Protein AF-A0A0S2HXM6-F1 (afdb_monomer_lite)

Radius of gyration: 23.68 Å; chains: 1; bounding box: 40×64×75 Å

Secondary structure (DSSP, 8-state):
--SHHHHHHHHHHHHHHHHHHHHTTS--PPPEEE---SSPPPEEEEEEPP-TTSSS--EEBPTTSPBPSSPP-GGGGGGSPPEEEEEEEEE-TTS-EEEEEEEEETTT-PEEE--TTT--EEE-HHHHHHHH-B-TTS-BSS-HHHHTTS-BEEEEETTEEEEEEE-TTS-EEE---GGG--S-EEEEE--

Organism: NCBI:txid1307839

pLDDT: mean 76.35, std 17.59, range [31.55, 96.81]

Structure (mmCIF, N/CA/C/O backbone):
data_AF-A0A0S2HXM6-F1
#
_entry.id   AF-A0A0S2HXM6-F1
#
loop_
_atom_site.group_PDB
_atom_site.id
_atom_site.type_symbol
_atom_site.label_atom_id
_atom_site.label_alt_id
_atom_site.label_comp_id
_atom_site.label_asym_id
_atom_site.label_entity_id
_atom_site.label_seq_id
_atom_site.pdbx_PDB_ins_code
_atom_site.Cartn_x
_atom_site.Cartn_y
_atom_site.Cartn_z
_atom_site.occupancy
_atom_site.B_iso_or_equiv
_atom_site.auth_seq_id
_atom_site.auth_comp_id
_atom_site.auth_asym_id
_atom_site.auth_atom_id
_atom_site.pdbx_PDB_model_num
ATOM 1 N N . MET A 1 1 ? 21.237 -51.655 -51.573 1.00 49.12 1 MET A N 1
ATOM 2 C CA . MET A 1 1 ? 21.512 -50.664 -50.500 1.00 49.12 1 MET A CA 1
ATOM 3 C C . MET A 1 1 ? 20.643 -49.408 -50.664 1.00 49.12 1 MET A C 1
ATOM 5 O O . MET A 1 1 ? 21.038 -48.492 -51.368 1.00 49.12 1 MET A O 1
ATOM 9 N N . LYS A 1 2 ? 19.443 -49.347 -50.063 1.00 49.81 2 LYS A N 1
ATOM 10 C CA . LYS A 1 2 ? 18.546 -48.161 -50.115 1.00 49.81 2 LYS A CA 1
ATOM 11 C C . LYS A 1 2 ? 17.890 -47.816 -48.757 1.00 49.81 2 LYS A C 1
ATOM 13 O O . LYS A 1 2 ? 16.883 -47.126 -48.725 1.00 49.81 2 LYS A O 1
ATOM 18 N N . LYS A 1 3 ? 18.444 -48.275 -47.624 1.00 46.81 3 LYS A N 1
ATOM 19 C CA . LYS A 1 3 ? 17.867 -48.041 -46.277 1.00 46.81 3 LYS A CA 1
ATOM 20 C C . LYS A 1 3 ? 18.565 -46.952 -45.440 1.00 46.81 3 LYS A C 1
ATOM 22 O O . LYS A 1 3 ? 18.038 -46.560 -44.411 1.00 46.81 3 LYS A O 1
ATOM 27 N N . THR A 1 4 ? 19.700 -46.406 -45.882 1.00 52.47 4 THR A N 1
ATOM 28 C CA . THR A 1 4 ? 20.522 -45.460 -45.091 1.00 52.47 4 THR A CA 1
ATOM 29 C C . THR A 1 4 ? 20.247 -43.972 -45.345 1.00 52.47 4 THR A C 1
ATOM 31 O O . THR A 1 4 ? 20.648 -43.134 -44.541 1.00 52.47 4 THR A O 1
ATOM 34 N N . LYS A 1 5 ? 19.557 -43.602 -46.437 1.00 48.16 5 LYS A N 1
ATOM 35 C CA . LYS A 1 5 ? 19.237 -42.188 -46.738 1.00 48.16 5 LYS A CA 1
ATOM 36 C C . LYS A 1 5 ? 17.960 -41.684 -46.055 1.00 48.16 5 LYS A C 1
ATOM 38 O O . LYS A 1 5 ? 17.874 -40.493 -45.766 1.00 48.16 5 LYS A O 1
ATOM 43 N N . LEU A 1 6 ? 16.994 -42.566 -45.785 1.00 48.19 6 LEU A N 1
ATOM 44 C CA . LEU A 1 6 ? 15.709 -42.180 -45.189 1.00 48.19 6 LEU A CA 1
ATOM 45 C C . LEU A 1 6 ? 15.851 -41.867 -43.688 1.00 48.19 6 LEU A C 1
ATOM 47 O O . LEU A 1 6 ? 15.304 -40.880 -43.208 1.00 48.19 6 LEU A O 1
ATOM 51 N N . THR A 1 7 ? 16.682 -42.633 -42.978 1.00 55.47 7 THR A N 1
ATOM 52 C CA . THR A 1 7 ? 16.977 -42.445 -41.548 1.00 55.47 7 THR A CA 1
ATOM 53 C C . THR A 1 7 ? 17.764 -41.166 -41.259 1.00 55.47 7 THR A C 1
A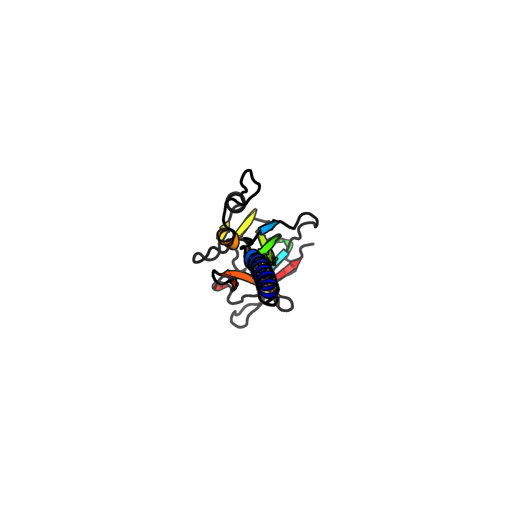TOM 55 O O . THR A 1 7 ? 17.480 -40.497 -40.271 1.00 55.47 7 THR A O 1
ATOM 58 N N . ARG A 1 8 ? 18.685 -40.747 -42.142 1.00 54.06 8 ARG A N 1
ATOM 59 C CA . ARG A 1 8 ? 19.406 -39.465 -41.990 1.00 54.06 8 ARG A CA 1
ATOM 60 C C . ARG A 1 8 ? 18.506 -38.240 -42.153 1.00 54.06 8 ARG A C 1
ATOM 62 O O . ARG A 1 8 ? 18.694 -37.263 -41.437 1.00 54.06 8 ARG A O 1
ATOM 69 N N . ARG A 1 9 ? 17.532 -38.283 -43.070 1.00 54.19 9 ARG A N 1
ATOM 70 C CA . ARG A 1 9 ? 16.587 -37.170 -43.261 1.00 54.19 9 ARG A CA 1
ATOM 71 C C . ARG A 1 9 ? 15.643 -37.035 -42.071 1.00 54.19 9 ARG A C 1
ATOM 73 O O . ARG A 1 9 ? 15.471 -35.928 -41.586 1.00 54.19 9 ARG A O 1
ATOM 80 N N . PHE A 1 10 ? 15.141 -38.151 -41.545 1.00 56.22 10 PHE A N 1
ATOM 81 C CA . PHE A 1 10 ? 14.280 -38.143 -40.361 1.00 56.22 10 PHE A CA 1
ATOM 82 C C . PHE A 1 10 ? 15.016 -37.645 -39.105 1.00 56.22 10 PHE A C 1
ATOM 84 O O . PHE A 1 10 ? 14.464 -36.861 -38.340 1.00 56.22 10 PHE A O 1
ATOM 91 N N . LEU A 1 11 ? 16.292 -38.020 -38.935 1.00 52.97 11 LEU A N 1
ATOM 92 C CA . LEU A 1 11 ? 17.127 -37.549 -37.825 1.00 52.97 11 LEU A CA 1
ATOM 93 C C . LEU A 1 11 ? 17.427 -36.042 -37.918 1.00 52.97 11 LEU A C 1
ATOM 95 O O . LEU A 1 11 ? 17.383 -35.350 -36.907 1.00 52.97 11 LEU A O 1
ATOM 99 N N . LEU A 1 12 ? 17.671 -35.513 -39.123 1.00 56.00 12 LEU A N 1
ATOM 100 C CA . LEU A 1 12 ? 17.863 -34.073 -39.345 1.00 56.00 12 LEU A CA 1
ATOM 101 C C . LEU A 1 12 ? 16.585 -33.268 -39.082 1.00 56.00 12 LEU A C 1
ATOM 103 O O . LEU A 1 12 ? 16.659 -32.190 -38.498 1.00 56.00 12 LEU A O 1
ATOM 107 N N . THR A 1 13 ? 15.415 -33.792 -39.455 1.00 56.78 13 THR A N 1
ATOM 108 C CA . THR A 1 13 ? 14.129 -33.157 -39.135 1.00 56.78 13 THR A CA 1
ATOM 109 C C . THR A 1 13 ? 13.851 -33.191 -37.631 1.00 56.78 13 THR A C 1
ATOM 111 O O . THR A 1 13 ? 13.395 -32.193 -37.085 1.00 56.78 13 THR A O 1
ATOM 114 N N . LEU A 1 14 ? 14.198 -34.279 -36.934 1.00 50.19 14 LEU A N 1
ATOM 115 C CA . LEU A 1 14 ? 14.054 -34.381 -35.478 1.00 50.19 14 LEU A CA 1
ATOM 116 C C . LEU A 1 14 ? 14.997 -33.419 -34.734 1.00 50.19 14 LEU A C 1
ATOM 118 O O . LEU A 1 14 ? 14.581 -32.786 -33.769 1.00 50.19 14 LEU A O 1
ATOM 122 N N . ILE A 1 15 ? 16.240 -33.256 -35.208 1.00 55.28 15 ILE A N 1
ATOM 123 C CA . ILE A 1 15 ? 17.185 -32.264 -34.671 1.00 55.28 15 ILE A CA 1
ATOM 124 C C . ILE A 1 15 ? 16.675 -30.847 -34.941 1.00 55.28 15 ILE A C 1
ATOM 126 O O . ILE A 1 15 ? 16.732 -30.024 -34.037 1.00 55.28 15 ILE A O 1
ATOM 130 N N . MET A 1 16 ? 16.111 -30.552 -36.119 1.00 50.22 16 MET A N 1
ATOM 131 C CA . MET A 1 16 ? 15.511 -29.236 -36.384 1.00 50.22 16 MET A CA 1
ATOM 132 C C . MET A 1 16 ? 14.283 -28.965 -35.506 1.00 50.22 16 MET A C 1
ATOM 134 O O . MET A 1 16 ? 14.176 -27.874 -34.957 1.00 50.22 16 MET A O 1
ATOM 138 N N . ILE A 1 17 ? 13.405 -29.951 -35.302 1.00 50.28 17 ILE A N 1
ATOM 139 C CA . ILE A 1 17 ? 12.235 -29.814 -34.421 1.00 50.28 17 ILE A CA 1
ATOM 140 C C . ILE A 1 17 ? 12.685 -29.609 -32.971 1.00 50.28 17 ILE A C 1
ATOM 142 O O . ILE A 1 17 ? 12.222 -28.671 -32.334 1.00 50.28 17 ILE A O 1
ATOM 146 N N . MET A 1 18 ? 13.654 -30.385 -32.472 1.00 41.75 18 MET A N 1
ATOM 147 C CA . MET A 1 18 ? 14.208 -30.166 -31.130 1.00 41.75 18 MET A CA 1
ATOM 148 C C . MET A 1 18 ? 14.995 -28.849 -31.017 1.00 41.75 18 MET A C 1
ATOM 150 O O . MET A 1 18 ? 14.971 -28.228 -29.962 1.00 41.75 18 MET A O 1
ATOM 154 N N . SER A 1 19 ? 15.613 -28.351 -32.094 1.00 41.47 19 SER A N 1
ATOM 155 C CA . SER A 1 19 ? 16.255 -27.022 -32.107 1.00 41.47 19 SER A CA 1
ATOM 156 C C . SER A 1 19 ? 15.233 -25.879 -32.086 1.00 41.47 19 SER A C 1
ATOM 158 O O . SER A 1 19 ? 15.513 -24.812 -31.540 1.00 41.47 19 SER A O 1
ATOM 160 N N . PHE A 1 20 ? 14.032 -26.092 -32.634 1.00 38.75 20 PHE A N 1
ATOM 161 C CA . PHE A 1 20 ? 12.916 -25.154 -32.499 1.00 38.75 20 PHE A CA 1
ATOM 162 C C . PHE A 1 20 ? 12.297 -25.206 -31.095 1.00 38.75 20 PHE A C 1
ATOM 164 O O . PHE A 1 20 ? 11.965 -24.157 -30.549 1.00 38.75 20 PHE A O 1
ATOM 171 N N . SER A 1 21 ? 12.228 -26.379 -30.456 1.00 39.47 21 SER A N 1
ATOM 172 C CA . SER A 1 21 ? 11.734 -26.501 -29.076 1.00 39.47 21 SER A CA 1
ATOM 173 C C . SER A 1 21 ? 12.682 -25.894 -28.037 1.00 39.47 21 SER A C 1
ATOM 175 O O . SER A 1 21 ? 12.227 -25.429 -26.996 1.00 39.47 21 SER A O 1
ATOM 177 N N . VAL A 1 22 ? 13.993 -25.866 -28.304 1.00 37.84 22 VAL A N 1
ATOM 178 C CA . VAL A 1 22 ? 14.993 -25.302 -27.376 1.00 37.84 22 VAL A CA 1
ATOM 179 C C . VAL A 1 22 ? 15.046 -23.766 -27.447 1.00 37.84 22 VAL A C 1
ATOM 181 O O . VAL A 1 22 ? 15.416 -23.122 -26.468 1.00 37.84 22 VAL A O 1
ATOM 184 N N . ASN A 1 23 ? 14.584 -23.145 -28.540 1.00 37.69 23 ASN A N 1
ATOM 185 C CA . ASN A 1 23 ? 14.547 -21.680 -28.661 1.00 37.69 23 ASN A CA 1
ATOM 186 C C . ASN A 1 23 ? 13.317 -21.014 -28.017 1.00 37.69 23 ASN A C 1
ATOM 188 O O . ASN A 1 23 ? 13.358 -19.815 -27.756 1.00 37.69 23 ASN A O 1
ATOM 192 N N . TYR A 1 24 ? 12.273 -21.764 -27.645 1.00 37.69 24 TYR A N 1
ATOM 193 C CA . TYR A 1 24 ? 11.211 -21.241 -26.766 1.00 37.69 24 TYR A CA 1
ATOM 194 C C . TYR A 1 24 ? 11.622 -21.189 -25.284 1.00 37.69 24 TYR A C 1
ATOM 196 O O . TYR A 1 24 ? 10.887 -20.662 -24.455 1.00 37.69 24 TYR A O 1
ATOM 204 N N . GLY A 1 25 ? 12.831 -21.660 -24.956 1.00 31.55 25 GLY A N 1
ATOM 205 C CA . GLY A 1 25 ? 13.517 -21.361 -23.698 1.00 31.55 25 GLY A CA 1
ATOM 206 C C . GLY A 1 25 ? 14.170 -19.972 -23.663 1.00 31.55 25 GLY A C 1
ATOM 207 O O . GLY A 1 25 ? 14.857 -19.656 -22.691 1.00 31.55 25 GLY A O 1
ATOM 208 N N . GLN A 1 26 ? 13.987 -19.131 -24.694 1.00 34.53 26 GLN A N 1
ATOM 209 C CA . GLN A 1 26 ? 14.371 -17.721 -24.640 1.00 34.53 26 GLN A CA 1
ATOM 210 C C . GLN A 1 26 ? 13.504 -16.984 -23.617 1.00 34.53 26 GLN A C 1
ATOM 212 O O . GLN A 1 26 ? 12.434 -16.479 -23.928 1.00 34.53 26 GLN A O 1
ATOM 217 N N . ILE A 1 27 ? 14.013 -16.964 -22.384 1.00 39.41 27 ILE A N 1
ATOM 218 C CA . ILE A 1 27 ? 13.968 -15.902 -21.374 1.00 39.41 27 ILE A CA 1
ATOM 219 C C . ILE A 1 27 ? 13.160 -14.679 -21.844 1.00 39.41 27 ILE A C 1
ATOM 221 O O . ILE A 1 27 ? 13.720 -13.639 -22.201 1.00 39.41 27 ILE A O 1
ATOM 225 N N . ILE A 1 28 ? 11.830 -14.772 -21.820 1.00 33.88 28 ILE A N 1
ATOM 226 C CA . ILE A 1 28 ? 10.993 -13.580 -21.883 1.00 33.88 28 ILE A CA 1
ATOM 227 C C . ILE A 1 28 ? 11.249 -12.886 -20.553 1.00 33.88 28 ILE A C 1
ATOM 229 O O . ILE A 1 28 ? 10.850 -13.369 -19.497 1.00 33.88 28 ILE A O 1
ATOM 233 N N . LYS A 1 29 ? 12.007 -11.788 -20.559 1.00 42.97 29 LYS A N 1
ATOM 234 C CA . LYS A 1 29 ? 12.163 -10.997 -19.336 1.00 42.97 29 LYS A CA 1
ATOM 235 C C . LYS A 1 29 ? 10.769 -10.551 -18.895 1.00 42.97 29 LYS A C 1
ATOM 237 O O . LYS A 1 29 ? 9.981 -10.176 -19.763 1.00 42.97 29 LYS A O 1
ATOM 242 N N . PRO A 1 30 ? 10.453 -10.588 -17.590 1.00 41.94 30 PRO A N 1
ATOM 243 C CA . PRO A 1 30 ? 9.159 -10.145 -17.114 1.00 41.94 30 PRO A CA 1
ATOM 244 C C . PRO A 1 30 ? 8.852 -8.742 -17.645 1.00 41.94 30 PRO A C 1
ATOM 246 O O . PRO A 1 30 ? 9.623 -7.806 -17.421 1.00 41.94 30 PRO A O 1
ATOM 249 N N . VAL A 1 31 ? 7.762 -8.617 -18.399 1.00 51.47 31 VAL A N 1
ATOM 250 C CA . VAL A 1 31 ? 7.308 -7.344 -18.964 1.00 51.47 31 VAL A CA 1
ATOM 251 C C . VAL A 1 31 ? 6.317 -6.739 -17.989 1.00 51.47 31 VAL A C 1
ATOM 253 O O . VAL A 1 31 ? 5.470 -7.421 -17.420 1.00 51.47 31 VAL A O 1
ATOM 256 N N . VAL A 1 32 ? 6.434 -5.443 -17.768 1.00 45.81 32 VAL A N 1
ATOM 257 C CA . VAL A 1 32 ? 5.626 -4.736 -16.789 1.00 45.81 32 VAL A CA 1
ATOM 258 C C . VAL A 1 32 ? 4.702 -3.783 -17.520 1.00 45.81 32 VAL A C 1
ATOM 260 O O . VAL A 1 32 ? 5.163 -2.966 -18.315 1.00 45.81 32 VAL A O 1
ATOM 263 N N . THR A 1 33 ? 3.406 -3.878 -17.245 1.00 48.00 33 THR A N 1
ATOM 264 C CA . THR A 1 33 ? 2.410 -2.966 -17.806 1.00 48.00 33 THR A CA 1
ATOM 265 C C . THR A 1 33 ? 1.537 -2.418 -16.693 1.00 48.00 33 THR A C 1
ATOM 267 O O . THR A 1 33 ? 0.979 -3.174 -15.895 1.00 48.00 33 THR A O 1
ATOM 270 N N . ASP A 1 34 ? 1.371 -1.106 -16.683 1.00 51.84 34 ASP A N 1
ATOM 271 C CA . ASP A 1 34 ? 0.310 -0.462 -15.924 1.00 51.84 34 ASP A CA 1
ATOM 272 C C . ASP A 1 34 ? -1.041 -0.837 -16.556 1.00 51.84 34 ASP A C 1
ATOM 274 O O . ASP A 1 34 ? -1.212 -0.736 -17.773 1.00 51.84 34 ASP A O 1
ATOM 278 N N . VAL A 1 35 ? -1.971 -1.345 -15.748 1.00 47.84 35 VAL A N 1
ATOM 279 C CA . VAL A 1 35 ? -3.317 -1.718 -16.199 1.00 47.84 35 VAL A CA 1
ATOM 280 C C . VAL A 1 35 ? -4.309 -1.113 -15.219 1.00 47.84 35 VAL A C 1
ATOM 282 O O . VAL A 1 35 ? -4.795 -1.794 -14.316 1.00 47.84 35 VAL A O 1
ATOM 285 N N . GLY A 1 36 ? -4.620 0.173 -15.379 1.00 42.47 36 GLY A N 1
ATOM 286 C CA . GLY A 1 36 ? -5.559 0.828 -14.470 1.00 42.47 36 GLY A CA 1
ATOM 287 C C . GLY A 1 36 ? -6.012 2.229 -14.866 1.00 42.47 36 GLY A C 1
ATOM 288 O O . GLY A 1 36 ? -5.872 3.134 -14.062 1.00 42.47 36 GLY A O 1
ATOM 289 N N . GLY A 1 37 ? -6.586 2.421 -16.061 1.00 45.56 37 GLY A N 1
ATOM 290 C CA . GLY A 1 37 ? -7.097 3.739 -16.493 1.00 45.56 37 GLY A CA 1
ATOM 291 C C . GLY A 1 37 ? -8.624 3.932 -16.477 1.00 45.56 37 GLY A C 1
ATOM 292 O O . GLY A 1 37 ? -9.089 5.038 -16.723 1.00 45.56 37 GLY A O 1
ATOM 293 N N . GLY A 1 38 ? -9.426 2.881 -16.250 1.00 50.06 38 GLY A N 1
ATOM 294 C CA . GLY A 1 38 ? -10.866 2.913 -16.577 1.00 50.06 38 GLY A CA 1
ATOM 295 C C . GLY A 1 38 ? -11.853 3.093 -15.417 1.00 50.06 38 GLY A C 1
ATOM 296 O O . GLY A 1 38 ? -13.016 3.396 -15.662 1.00 50.06 38 GLY A O 1
ATOM 297 N N . LEU A 1 39 ? -11.437 2.890 -14.164 1.00 55.66 39 LEU A N 1
ATOM 298 C CA . LEU A 1 39 ? -12.326 2.967 -12.997 1.00 55.66 39 LEU A CA 1
ATOM 299 C C . LEU A 1 39 ? -11.921 4.140 -12.107 1.00 55.66 39 LEU A C 1
ATOM 301 O O . LEU A 1 39 ? -10.737 4.329 -11.838 1.00 55.66 39 LEU A O 1
ATOM 305 N N . LYS A 1 40 ? -12.911 4.904 -11.625 1.00 68.44 40 LYS A N 1
ATOM 306 C CA . LYS A 1 40 ? -12.687 5.979 -10.652 1.00 68.44 40 LYS A CA 1
ATOM 307 C C . LYS A 1 40 ? -11.947 5.403 -9.444 1.00 68.44 40 LYS A C 1
ATOM 309 O O . LYS A 1 40 ? -12.420 4.444 -8.832 1.00 68.44 40 LYS A O 1
ATOM 314 N N . GLN A 1 41 ? -10.796 5.989 -9.122 1.00 80.81 41 GLN A N 1
ATOM 315 C CA . GLN A 1 41 ? -9.966 5.553 -8.006 1.00 80.81 41 GLN A CA 1
ATOM 316 C C . GLN A 1 41 ? -10.789 5.599 -6.709 1.00 80.81 41 GLN A C 1
ATOM 318 O O . GLN A 1 41 ? -11.380 6.628 -6.370 1.00 80.81 41 GLN A O 1
ATOM 323 N N . GLN A 1 42 ? -10.880 4.463 -6.017 1.00 82.75 42 GLN A N 1
ATOM 324 C CA . GLN A 1 42 ? -11.636 4.356 -4.771 1.00 82.75 42 GLN A CA 1
ATOM 325 C C . GLN A 1 42 ? -10.758 4.700 -3.572 1.00 82.75 42 GLN A C 1
ATOM 327 O O . GLN A 1 42 ? -9.582 4.336 -3.531 1.00 82.75 42 GLN A O 1
ATOM 332 N N . LYS A 1 43 ? -11.358 5.390 -2.598 1.00 89.75 43 LYS A N 1
ATOM 333 C CA . LYS A 1 43 ? -10.711 5.794 -1.350 1.00 89.75 43 LYS A CA 1
ATOM 334 C C . LYS A 1 43 ? -11.133 4.866 -0.222 1.00 89.75 43 LYS A C 1
ATOM 336 O O . LYS A 1 43 ? -12.314 4.558 -0.072 1.00 89.75 43 LYS A O 1
ATOM 341 N N . PHE A 1 44 ? -10.171 4.456 0.591 1.00 89.69 44 PHE A N 1
ATOM 342 C CA . PHE A 1 44 ? -10.381 3.518 1.685 1.00 89.69 44 PHE A CA 1
ATOM 343 C C . PHE A 1 44 ? -9.753 4.022 2.979 1.00 89.69 44 PHE A C 1
ATOM 345 O O . PHE A 1 44 ? -8.706 4.667 2.962 1.00 89.69 44 PHE A O 1
ATOM 352 N N . VAL A 1 45 ? -10.350 3.646 4.106 1.00 89.94 45 VAL A N 1
ATOM 353 C CA . VAL A 1 45 ? -9.681 3.635 5.407 1.00 89.94 45 VAL A CA 1
ATOM 354 C C . VAL A 1 45 ? -9.153 2.228 5.654 1.00 89.94 45 VAL A C 1
ATOM 356 O O . VAL A 1 45 ? -9.860 1.231 5.487 1.00 89.94 45 VAL A O 1
ATOM 359 N N . PHE A 1 46 ? -7.887 2.149 6.040 1.00 90.88 46 PHE A N 1
ATOM 360 C CA . PHE A 1 46 ? -7.224 0.896 6.372 1.00 90.88 46 PHE A CA 1
ATOM 361 C C . PHE A 1 46 ? -7.446 0.563 7.840 1.00 90.88 46 PHE A C 1
ATOM 363 O O . PHE A 1 46 ? -7.111 1.369 8.707 1.00 90.88 46 PHE A O 1
ATOM 370 N N . VAL A 1 47 ? -7.967 -0.632 8.118 1.00 89.00 47 VAL A N 1
ATOM 371 C CA . VAL A 1 47 ? -8.272 -1.074 9.482 1.00 89.00 47 VAL A CA 1
ATOM 372 C C . VAL A 1 47 ? -7.580 -2.401 9.776 1.00 89.00 47 VAL A C 1
ATOM 374 O O . VAL A 1 47 ? -7.919 -3.442 9.219 1.00 89.00 47 VAL A O 1
ATOM 377 N N . ILE A 1 48 ? -6.598 -2.359 10.665 1.00 88.25 48 ILE A N 1
ATOM 378 C CA . ILE A 1 48 ? -5.829 -3.494 11.165 1.00 88.25 48 ILE A CA 1
ATOM 379 C C . ILE A 1 48 ? -6.750 -4.410 11.976 1.00 88.25 48 ILE A C 1
ATOM 381 O O . ILE A 1 48 ? -7.492 -3.948 12.849 1.00 88.25 48 ILE A O 1
ATOM 385 N N . LYS A 1 49 ? -6.674 -5.716 11.700 1.00 83.31 49 LYS A N 1
ATOM 386 C CA . LYS A 1 49 ? -7.444 -6.745 12.405 1.00 83.31 49 LYS A CA 1
ATOM 387 C C . LYS A 1 49 ? -7.120 -6.755 13.903 1.00 83.31 49 LYS A C 1
ATOM 389 O O . LYS A 1 49 ? -5.954 -6.672 14.290 1.00 83.31 49 LYS A O 1
ATOM 394 N N . ALA A 1 50 ? -8.145 -6.924 14.736 1.00 81.00 50 ALA A N 1
ATOM 395 C CA . ALA A 1 50 ? -7.962 -7.177 16.163 1.00 81.00 50 ALA A CA 1
ATOM 396 C C . ALA A 1 50 ? -7.173 -8.479 16.394 1.00 81.00 50 ALA A C 1
ATOM 398 O O . ALA A 1 50 ? -7.307 -9.450 15.650 1.00 81.00 50 ALA A O 1
ATOM 399 N N . ASN A 1 51 ? -6.342 -8.522 17.427 1.00 72.31 51 ASN A N 1
ATOM 400 C CA . ASN A 1 51 ? -5.569 -9.713 17.768 1.00 72.31 51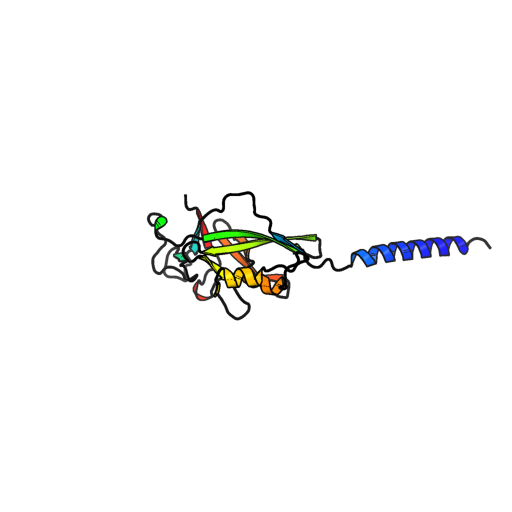 ASN A CA 1
ATOM 401 C C . ASN A 1 51 ? -5.465 -9.804 19.288 1.00 72.31 51 ASN A C 1
ATOM 403 O O . ASN A 1 51 ? -5.142 -8.811 19.922 1.00 72.31 51 ASN A O 1
ATOM 407 N N . GLU A 1 52 ? -5.696 -10.995 19.840 1.00 60.12 52 GLU A N 1
ATOM 408 C CA . GLU A 1 52 ? -5.688 -11.305 21.277 1.00 60.12 52 GLU A CA 1
ATOM 409 C C . GLU A 1 52 ? -4.380 -10.921 21.993 1.00 60.12 52 GLU A C 1
ATOM 411 O O . GLU A 1 52 ? -4.376 -10.662 23.190 1.00 60.12 52 GLU A O 1
ATOM 416 N N . LYS A 1 53 ? -3.254 -10.833 21.268 1.00 59.56 53 LYS A N 1
ATOM 417 C CA . LYS A 1 53 ? -1.954 -10.376 21.804 1.00 59.56 53 LYS A CA 1
ATOM 418 C C . LYS A 1 53 ? -1.816 -8.854 21.896 1.00 59.56 53 LYS A C 1
ATOM 420 O O . LYS A 1 53 ? -0.791 -8.351 22.365 1.00 59.56 53 LYS A O 1
ATOM 425 N N . PHE A 1 54 ? -2.800 -8.123 21.390 1.00 52.53 54 PHE A N 1
ATOM 426 C CA . PHE A 1 54 ? -3.022 -6.728 21.709 1.00 52.53 54 PHE A CA 1
ATOM 427 C C . PHE A 1 54 ? -4.233 -6.670 22.623 1.00 52.53 54 PHE A C 1
ATOM 429 O O . PHE A 1 54 ? -5.289 -7.189 22.295 1.00 52.53 54 PHE A O 1
ATOM 436 N N . GLU A 1 55 ? -4.128 -5.964 23.735 1.00 53.44 55 GLU A N 1
ATOM 437 C CA . GLU A 1 55 ? -5.257 -5.664 24.624 1.00 53.44 55 GLU A CA 1
ATOM 438 C C . GLU A 1 55 ? -6.283 -4.704 23.962 1.00 53.44 55 GLU A C 1
ATOM 440 O O . GLU A 1 55 ? -6.816 -3.807 24.612 1.00 53.44 55 GLU A O 1
ATOM 445 N N . LYS A 1 56 ? -6.468 -4.750 22.630 1.00 62.72 56 LYS A N 1
ATOM 446 C CA . LYS A 1 56 ? -7.070 -3.670 21.838 1.00 62.72 56 LYS A CA 1
ATOM 447 C C . LYS A 1 56 ? -7.916 -4.186 20.653 1.00 62.72 56 LYS A C 1
ATOM 449 O O . LYS A 1 56 ? -7.458 -5.064 19.921 1.00 62.72 56 LYS A O 1
ATOM 454 N N . PRO A 1 57 ? -9.107 -3.595 20.405 1.00 82.25 57 PRO A N 1
ATOM 455 C CA . PRO A 1 57 ? -9.917 -3.840 19.203 1.00 82.25 57 PRO A CA 1
ATOM 456 C C . PRO A 1 57 ? -9.237 -3.292 17.936 1.00 82.25 57 PRO A C 1
ATOM 458 O O . PRO A 1 57 ? -8.185 -2.654 18.025 1.00 82.25 57 PRO A O 1
ATOM 461 N N . GLU A 1 58 ? -9.854 -3.510 16.769 1.00 87.00 58 GLU A N 1
ATOM 462 C CA . GLU A 1 58 ? -9.383 -3.043 15.454 1.00 87.00 58 GLU A CA 1
ATOM 463 C C . GLU A 1 58 ? -8.867 -1.587 15.470 1.00 87.00 58 GLU A C 1
ATOM 465 O O . GLU A 1 58 ? -9.380 -0.727 16.196 1.00 87.00 58 GLU A O 1
ATOM 470 N N . ARG A 1 59 ? -7.827 -1.309 14.672 1.00 88.56 59 ARG A N 1
ATOM 471 C CA . ARG A 1 59 ? -7.100 -0.026 14.664 1.00 88.56 59 ARG A CA 1
ATOM 472 C C . ARG A 1 59 ? -6.950 0.528 13.257 1.00 88.56 59 ARG A C 1
ATOM 474 O O . ARG A 1 59 ? -6.664 -0.222 12.334 1.00 88.56 59 ARG A O 1
ATOM 481 N N . VAL A 1 60 ? -7.081 1.838 13.096 1.00 91.50 60 VAL A N 1
ATOM 482 C CA . VAL A 1 60 ? -6.858 2.509 11.805 1.00 91.50 60 VAL A CA 1
ATOM 483 C C . VAL A 1 60 ? -5.364 2.608 11.493 1.00 91.50 60 VAL A C 1
ATOM 485 O O . VAL A 1 60 ? -4.560 2.760 12.408 1.00 91.50 60 VAL A O 1
ATOM 488 N N . VAL A 1 61 ? -4.981 2.538 10.217 1.00 90.81 61 VAL A N 1
ATOM 489 C CA . VAL A 1 61 ? -3.619 2.856 9.759 1.00 90.81 61 VAL A CA 1
ATOM 490 C C . VAL A 1 61 ? -3.484 4.361 9.527 1.00 90.81 61 VAL A C 1
ATOM 492 O O . VAL A 1 61 ? -4.210 4.951 8.724 1.00 90.81 61 VAL A O 1
ATOM 495 N N . MET A 1 62 ? -2.531 4.969 10.227 1.00 93.44 62 MET A N 1
ATOM 496 C CA . MET A 1 62 ? -2.252 6.401 10.218 1.00 93.44 62 MET A CA 1
ATOM 497 C C . MET A 1 62 ? -1.340 6.809 9.052 1.00 93.44 62 MET A C 1
ATOM 499 O O . MET A 1 62 ? -0.773 5.960 8.370 1.00 93.44 62 MET A O 1
ATOM 503 N N . ASN A 1 63 ? -1.167 8.116 8.824 1.00 93.06 63 ASN A N 1
ATOM 504 C CA . ASN A 1 63 ? -0.412 8.672 7.686 1.00 93.06 63 ASN A CA 1
ATOM 505 C C . ASN A 1 63 ? 1.035 8.172 7.545 1.00 93.06 63 ASN A C 1
ATOM 507 O O . ASN A 1 63 ? 1.591 8.176 6.451 1.00 93.06 63 ASN A O 1
ATOM 511 N N . ASP A 1 64 ? 1.645 7.754 8.646 1.00 88.69 64 ASP A N 1
ATOM 512 C CA . ASP A 1 64 ? 2.996 7.200 8.730 1.00 88.69 64 ASP A CA 1
ATOM 513 C C . ASP A 1 64 ? 3.021 5.661 8.685 1.00 88.69 64 ASP A C 1
ATOM 515 O O . ASP A 1 64 ? 4.049 5.048 8.972 1.00 88.69 64 ASP A O 1
ATOM 519 N N . TRP A 1 65 ? 1.892 5.038 8.331 1.00 87.44 65 TRP A N 1
ATOM 520 C CA . TRP A 1 65 ? 1.668 3.592 8.339 1.00 87.44 65 TRP A CA 1
ATOM 521 C C . TRP A 1 65 ? 1.665 2.953 9.745 1.00 87.44 65 TRP A C 1
ATOM 523 O O . TRP A 1 65 ? 1.744 1.728 9.889 1.00 87.44 65 TRP A O 1
ATOM 533 N N . SER A 1 66 ? 1.558 3.755 10.810 1.00 88.06 66 SER A N 1
ATOM 534 C CA . SER A 1 66 ? 1.432 3.258 12.185 1.00 88.06 66 SER A CA 1
ATOM 535 C C . SER A 1 66 ? -0.025 2.927 12.557 1.00 88.06 66 SER A C 1
ATOM 537 O O . SER A 1 66 ? -0.953 3.462 11.950 1.00 88.06 66 SER A O 1
ATOM 539 N N . PRO A 1 67 ? -0.284 2.035 13.533 1.00 88.75 67 PRO A N 1
ATOM 540 C CA . PRO A 1 67 ? -1.625 1.844 14.072 1.00 88.75 67 PRO A CA 1
ATOM 541 C C . PRO A 1 67 ? -2.059 3.058 14.901 1.00 88.75 67 PRO A C 1
ATOM 543 O O . PRO A 1 67 ? -1.292 3.590 15.705 1.00 88.75 67 PRO A O 1
ATOM 546 N N . ALA A 1 68 ? -3.330 3.431 14.790 1.00 89.50 68 ALA A N 1
ATOM 547 C CA . ALA A 1 68 ? -3.953 4.416 15.657 1.00 89.50 68 ALA A CA 1
ATOM 548 C C . ALA A 1 68 ? -3.871 3.994 17.135 1.00 89.50 68 ALA A C 1
ATOM 550 O O . ALA A 1 68 ? -3.945 2.811 17.488 1.00 89.50 68 ALA A O 1
ATOM 551 N N . LYS A 1 69 ? -3.761 4.981 18.030 1.00 87.25 69 LYS A N 1
ATOM 552 C CA . LYS A 1 69 ? -3.786 4.735 19.481 1.00 87.25 69 LYS A CA 1
ATOM 553 C C . LYS A 1 69 ? -5.170 4.267 19.939 1.00 87.25 69 LYS A C 1
ATOM 555 O O . LYS A 1 69 ? -5.275 3.319 20.728 1.00 87.25 69 LYS A O 1
ATOM 560 N N . GLU A 1 70 ? -6.206 4.907 19.408 1.00 88.81 70 GLU A N 1
ATOM 561 C CA . GLU A 1 70 ? -7.620 4.660 19.692 1.00 88.81 70 GLU A CA 1
ATOM 562 C C . GLU A 1 70 ? -8.209 3.553 18.817 1.00 88.81 70 GLU A C 1
ATOM 564 O O . GLU A 1 70 ? -7.670 3.224 17.762 1.00 88.81 70 GLU A O 1
ATOM 569 N N . ALA A 1 71 ? -9.317 2.969 19.276 1.00 89.00 71 ALA A N 1
ATOM 570 C CA . ALA A 1 71 ? -10.079 1.999 18.501 1.00 89.00 71 ALA A CA 1
ATOM 571 C C . ALA A 1 71 ? -10.647 2.622 17.227 1.00 89.00 71 ALA A C 1
ATOM 573 O O . ALA A 1 71 ? -10.990 3.802 17.199 1.00 89.00 71 ALA A O 1
ATOM 574 N N . PHE A 1 72 ? -10.770 1.805 16.184 1.00 89.25 72 PHE A N 1
ATOM 575 C CA . PHE A 1 72 ? -11.531 2.182 15.005 1.00 89.25 72 PHE A CA 1
ATOM 576 C C . PHE A 1 72 ? -12.983 2.501 15.397 1.00 89.25 72 PHE A C 1
ATOM 578 O O . PHE A 1 72 ? -13.659 1.663 15.992 1.00 89.25 72 PHE A O 1
ATOM 585 N N . ASN A 1 73 ? -13.447 3.702 15.047 1.00 87.19 73 ASN A N 1
ATOM 586 C CA . ASN A 1 73 ? -14.831 4.136 15.183 1.00 87.19 73 ASN A CA 1
ATOM 587 C C . ASN A 1 73 ? -15.390 4.489 13.789 1.00 87.19 73 ASN A C 1
ATOM 589 O O . ASN A 1 73 ? -14.938 5.468 13.193 1.00 87.19 73 ASN A O 1
ATOM 593 N N . PRO A 1 74 ? -16.378 3.744 13.263 1.00 86.12 74 PRO A N 1
ATOM 594 C CA . PRO A 1 74 ? -16.961 4.023 11.951 1.00 86.12 74 PRO A CA 1
ATOM 595 C C . PRO A 1 74 ? -17.650 5.395 11.850 1.00 86.12 74 PRO A C 1
ATOM 597 O O . PRO A 1 74 ? -17.795 5.910 10.746 1.00 86.12 74 PRO A O 1
ATOM 600 N N . GLU A 1 75 ? -18.032 6.019 12.965 1.00 87.62 75 GLU A N 1
ATOM 601 C CA . GLU A 1 75 ? -18.623 7.365 12.981 1.00 87.62 75 GLU A CA 1
ATOM 602 C C . GLU A 1 75 ? -17.589 8.468 12.698 1.00 87.62 75 GLU A C 1
ATOM 604 O O . GLU A 1 75 ? -17.955 9.568 12.301 1.00 87.62 75 GLU A O 1
ATOM 609 N N . LYS A 1 76 ? -16.290 8.167 12.844 1.00 89.94 76 LYS A N 1
ATOM 610 C CA . LYS A 1 76 ? -15.169 9.097 12.612 1.00 89.94 76 LYS A CA 1
ATOM 611 C C . LYS A 1 76 ? -14.448 8.858 11.280 1.00 89.94 76 LYS A C 1
ATOM 613 O O . LYS A 1 76 ? -13.293 9.242 11.109 1.00 89.94 76 LYS A O 1
ATOM 618 N N . MET A 1 77 ? -15.098 8.201 10.317 1.00 85.25 77 MET A N 1
ATOM 619 C CA . MET A 1 77 ? -14.494 7.857 9.017 1.00 85.25 77 MET A CA 1
ATOM 620 C C . MET A 1 77 ? -13.909 9.070 8.272 1.00 85.25 77 MET A C 1
ATOM 622 O O . MET A 1 77 ? -12.852 8.975 7.637 1.00 85.25 77 MET A O 1
ATOM 626 N N . ASP A 1 78 ? -14.542 10.233 8.408 1.00 87.19 78 ASP A N 1
ATOM 627 C CA . ASP A 1 78 ? -14.094 11.474 7.774 1.00 87.19 78 ASP A CA 1
ATOM 628 C C . ASP A 1 78 ? -12.841 12.079 8.426 1.00 87.19 78 ASP A C 1
ATOM 630 O O . ASP A 1 78 ? -12.117 12.830 7.772 1.00 87.19 78 ASP A O 1
ATOM 634 N N . GLU A 1 79 ? -12.484 11.654 9.637 1.00 91.94 79 GLU A N 1
ATOM 635 C CA . GLU A 1 79 ? -11.272 12.085 10.346 1.00 91.94 79 GLU A CA 1
ATOM 636 C C . GLU A 1 79 ? -10.052 11.211 10.010 1.00 91.94 79 GLU A C 1
ATOM 638 O O . GLU A 1 79 ? -8.904 11.631 10.164 1.00 91.94 79 GLU A O 1
ATOM 643 N N . TYR A 1 80 ? -10.273 9.985 9.528 1.00 93.06 80 TYR A N 1
ATOM 644 C CA . TYR A 1 80 ? -9.191 9.029 9.294 1.00 93.06 80 TYR A CA 1
ATOM 645 C C . TYR A 1 80 ? -8.424 9.265 7.992 1.00 93.06 80 TYR A C 1
ATOM 647 O O . TYR A 1 80 ? -8.993 9.769 7.025 1.00 93.06 80 TYR A O 1
ATOM 655 N N . PRO A 1 81 ? -7.148 8.853 7.905 1.00 95.25 81 PRO A N 1
ATOM 656 C CA . PRO A 1 81 ? -6.408 8.875 6.649 1.00 95.25 81 PRO A CA 1
ATOM 657 C C . PRO A 1 81 ? -7.090 8.078 5.540 1.00 95.25 81 PRO A C 1
ATOM 659 O O . PRO A 1 81 ? -7.545 6.952 5.754 1.00 95.25 81 PRO A O 1
ATOM 662 N N . LYS A 1 82 ? -7.120 8.669 4.343 1.00 94.12 82 LYS A N 1
ATOM 663 C CA . LYS A 1 82 ? -7.654 8.035 3.136 1.00 94.12 82 LYS A CA 1
ATOM 664 C C . LYS A 1 82 ? -6.515 7.474 2.300 1.00 94.12 82 LYS A C 1
ATOM 666 O O . LYS A 1 82 ? -5.481 8.118 2.130 1.00 94.12 82 LYS A O 1
ATOM 671 N N . TRP A 1 83 ? -6.739 6.289 1.758 1.00 92.88 83 TRP A N 1
ATOM 672 C CA . TRP A 1 83 ? -5.781 5.550 0.950 1.00 92.88 83 TRP A CA 1
ATOM 673 C C . TRP A 1 83 ? -6.392 5.182 -0.391 1.00 92.88 83 TRP A C 1
ATOM 675 O O . TRP A 1 83 ? -7.583 4.877 -0.468 1.00 92.88 83 TRP A O 1
ATOM 685 N N . THR A 1 84 ? -5.573 5.175 -1.430 1.00 91.88 84 THR A N 1
ATOM 686 C CA . THR A 1 84 ? -5.955 4.785 -2.786 1.00 91.88 84 THR A CA 1
ATOM 687 C C . THR A 1 84 ? -5.038 3.693 -3.312 1.00 91.88 84 THR A C 1
ATOM 689 O O . THR A 1 84 ? -3.930 3.478 -2.804 1.00 91.88 84 THR A O 1
ATOM 692 N N . PHE A 1 85 ? -5.536 2.978 -4.323 1.00 87.81 85 PHE A N 1
ATOM 693 C CA . PHE A 1 85 ? -4.786 1.943 -5.016 1.00 87.81 85 PHE A CA 1
ATOM 694 C C . PHE A 1 85 ? -4.679 2.202 -6.495 1.00 87.81 85 PHE A C 1
ATOM 696 O O . PHE A 1 85 ? -5.698 2.420 -7.153 1.00 87.81 85 PHE A O 1
ATOM 703 N N . ASP A 1 86 ? -3.473 1.979 -6.998 1.00 86.81 86 ASP A N 1
ATOM 704 C CA . ASP A 1 86 ? -3.232 1.809 -8.418 1.00 86.81 86 ASP A CA 1
ATOM 705 C C . ASP A 1 86 ? -2.883 0.356 -8.721 1.00 86.81 86 ASP A C 1
ATOM 707 O O . ASP A 1 86 ? -2.265 -0.363 -7.926 1.00 86.81 86 ASP A O 1
ATOM 711 N N . ASN A 1 87 ? -3.365 -0.099 -9.871 1.00 82.75 87 ASN A N 1
ATOM 712 C CA . ASN A 1 87 ? -3.207 -1.468 -10.322 1.00 82.75 87 ASN A CA 1
ATOM 713 C C . ASN A 1 87 ? -1.958 -1.588 -11.169 1.00 82.75 87 ASN A C 1
ATOM 715 O O . ASN A 1 87 ? -1.813 -0.894 -12.167 1.00 82.75 87 ASN A O 1
ATOM 719 N N . PHE A 1 88 ? -1.105 -2.544 -10.832 1.00 83.50 88 PHE A N 1
ATOM 720 C CA . PHE A 1 88 ? 0.132 -2.741 -11.561 1.00 83.50 88 PHE A CA 1
ATOM 721 C C . PHE A 1 88 ? 0.323 -4.211 -11.915 1.00 83.50 88 PHE A C 1
ATOM 723 O O . PHE A 1 88 ? 0.332 -5.076 -11.038 1.00 83.50 88 PHE A O 1
ATOM 730 N N . MET A 1 89 ? 0.458 -4.520 -13.205 1.00 83.19 89 MET A N 1
ATOM 731 C CA . MET A 1 89 ? 0.586 -5.897 -13.676 1.00 83.19 89 MET A CA 1
ATOM 732 C C . MET A 1 89 ? 2.034 -6.210 -14.038 1.00 83.19 89 MET A C 1
ATOM 734 O O . MET A 1 89 ? 2.656 -5.540 -14.862 1.00 83.19 89 MET A O 1
ATOM 738 N N . VAL A 1 90 ? 2.555 -7.282 -13.446 1.00 81.19 90 VAL A N 1
ATOM 739 C CA . VAL A 1 90 ? 3.852 -7.855 -13.814 1.00 81.19 90 VAL A CA 1
ATOM 740 C C . VAL A 1 90 ? 3.594 -9.158 -14.556 1.00 81.19 90 VAL A C 1
ATOM 742 O O . VAL A 1 90 ? 3.059 -10.104 -13.972 1.00 81.19 90 VAL A O 1
ATOM 745 N N . TYR A 1 91 ? 3.966 -9.213 -15.832 1.00 81.19 91 TYR A N 1
ATOM 746 C CA . TYR A 1 91 ? 4.032 -10.456 -16.593 1.00 81.19 91 TYR A CA 1
ATOM 747 C C . TYR A 1 91 ? 5.353 -11.138 -16.296 1.00 81.19 91 TYR A C 1
ATOM 749 O O . TYR A 1 91 ? 6.400 -10.503 -16.339 1.00 81.19 91 TYR A O 1
ATOM 757 N N . LYS A 1 92 ? 5.312 -12.423 -15.973 1.00 79.12 92 LYS A N 1
ATOM 758 C CA . LYS A 1 92 ? 6.483 -13.258 -15.733 1.00 79.12 92 LYS A CA 1
ATOM 759 C C . LYS A 1 92 ? 6.957 -13.907 -17.031 1.00 79.12 92 LYS A C 1
ATOM 761 O O . LYS A 1 92 ? 6.249 -13.928 -18.035 1.00 79.12 92 LYS A O 1
ATOM 766 N N . ALA A 1 93 ? 8.168 -14.458 -16.984 1.00 75.81 93 ALA A N 1
ATOM 767 C CA . ALA A 1 93 ? 8.781 -15.158 -18.111 1.00 75.81 93 ALA A CA 1
ATOM 768 C C . ALA A 1 93 ? 7.980 -16.378 -18.583 1.00 75.81 93 ALA A C 1
ATOM 770 O O . ALA A 1 93 ? 7.981 -16.700 -19.765 1.00 75.81 93 ALA A O 1
ATOM 771 N N . ASP A 1 94 ? 7.269 -17.026 -17.660 1.00 76.75 94 ASP A N 1
ATOM 772 C CA . ASP A 1 94 ? 6.380 -18.161 -17.921 1.00 76.75 94 ASP A CA 1
ATOM 773 C C . ASP A 1 94 ? 5.022 -17.747 -18.528 1.00 76.75 94 ASP A C 1
ATOM 775 O O . ASP A 1 94 ? 4.127 -18.576 -18.669 1.00 76.75 94 ASP A O 1
ATOM 779 N N . GLY A 1 95 ? 4.840 -16.462 -18.858 1.00 76.00 95 GLY A N 1
ATOM 780 C CA . GLY A 1 95 ? 3.593 -15.907 -19.383 1.00 76.00 95 GLY A CA 1
ATOM 781 C C . GLY A 1 95 ? 2.512 -15.672 -18.324 1.00 76.00 95 GLY A C 1
ATOM 782 O O . GLY A 1 95 ? 1.472 -15.084 -18.631 1.00 76.00 95 GLY A O 1
ATOM 783 N N . SER A 1 96 ? 2.734 -16.075 -17.068 1.00 80.31 96 SER A N 1
ATOM 784 C CA . SER A 1 96 ? 1.805 -15.775 -15.982 1.00 80.31 96 SER A CA 1
ATOM 785 C C . SER A 1 96 ? 1.825 -14.286 -15.639 1.00 80.31 96 SER A C 1
ATOM 787 O O . SER A 1 96 ? 2.789 -13.566 -15.902 1.00 80.31 96 SER A O 1
ATOM 789 N N . ARG A 1 97 ? 0.741 -13.795 -15.038 1.00 81.31 97 ARG A N 1
ATOM 790 C CA . ARG A 1 97 ? 0.602 -12.389 -14.651 1.00 81.31 97 ARG A CA 1
ATOM 791 C C . ARG A 1 97 ? 0.282 -12.274 -13.173 1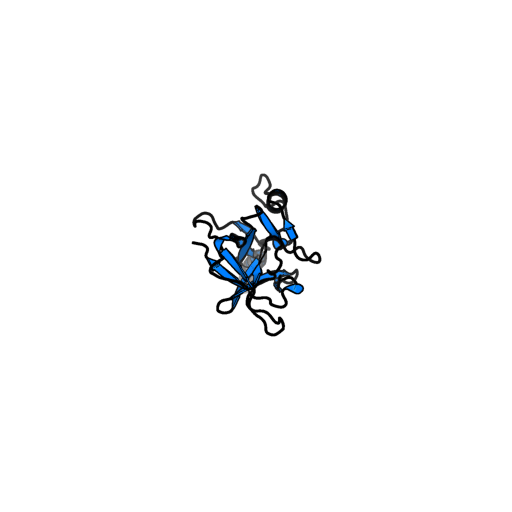.00 81.31 97 ARG A C 1
ATOM 793 O O . ARG A 1 97 ? -0.570 -12.999 -12.662 1.00 81.31 97 ARG A O 1
ATOM 800 N N . VAL A 1 98 ? 0.940 -11.342 -12.496 1.00 81.31 98 VAL A N 1
ATOM 801 C CA . VAL A 1 98 ? 0.705 -11.054 -11.080 1.00 81.31 98 VAL A CA 1
ATOM 802 C C . VAL A 1 98 ? 0.249 -9.613 -10.934 1.00 81.31 98 VAL A C 1
ATOM 804 O O . VAL A 1 98 ? 0.945 -8.681 -11.345 1.00 81.31 98 VAL A O 1
ATOM 807 N N . ARG A 1 99 ? -0.931 -9.450 -10.332 1.00 84.38 99 ARG A N 1
ATOM 808 C CA . ARG A 1 99 ? -1.473 -8.148 -9.958 1.00 84.38 99 ARG A CA 1
ATOM 809 C C . ARG A 1 99 ? -0.825 -7.676 -8.666 1.00 84.38 99 ARG A C 1
ATOM 811 O O . ARG A 1 99 ? -0.902 -8.359 -7.647 1.00 84.38 99 ARG A O 1
ATOM 818 N N . HIS A 1 100 ? -0.263 -6.483 -8.723 1.00 87.19 100 HIS A N 1
ATOM 819 C CA . HIS A 1 100 ? 0.241 -5.743 -7.583 1.00 87.19 100 HIS A CA 1
ATOM 820 C C . HIS A 1 100 ? -0.608 -4.489 -7.368 1.00 87.19 100 HIS A C 1
ATOM 822 O O . HIS A 1 100 ? -1.227 -3.962 -8.295 1.00 87.19 100 HIS A O 1
ATOM 828 N N . LEU A 1 101 ? -0.640 -4.045 -6.121 1.00 88.06 101 LEU A N 1
ATOM 829 C CA . LEU A 1 101 ? -1.198 -2.780 -5.686 1.00 88.06 101 LEU A CA 1
ATOM 830 C C . LEU A 1 101 ? -0.049 -1.818 -5.420 1.00 88.06 101 LEU A C 1
ATOM 832 O O . LEU A 1 101 ? 0.911 -2.182 -4.741 1.00 88.06 101 LEU A O 1
ATOM 836 N N . ILE A 1 102 ? -0.194 -0.597 -5.908 1.00 91.69 102 ILE A N 1
ATOM 837 C CA . ILE A 1 102 ? 0.560 0.567 -5.452 1.00 91.69 102 ILE A CA 1
ATOM 838 C C . ILE A 1 102 ? -0.355 1.315 -4.493 1.00 91.69 102 ILE A C 1
ATOM 840 O O . ILE A 1 102 ? -1.539 1.476 -4.780 1.00 91.69 102 ILE A O 1
ATOM 844 N N . ILE A 1 103 ? 0.165 1.715 -3.336 1.00 92.69 103 ILE A N 1
ATOM 845 C CA . ILE A 1 103 ? -0.650 2.271 -2.253 1.00 92.69 103 ILE A CA 1
ATOM 846 C C . ILE A 1 103 ? -0.232 3.711 -1.998 1.00 92.69 103 ILE A C 1
ATOM 848 O O . ILE A 1 103 ? 0.927 3.971 -1.665 1.00 92.69 103 ILE A O 1
ATOM 852 N N . LYS A 1 104 ? -1.187 4.632 -2.111 1.00 95.00 104 LYS A N 1
ATOM 853 C CA . LYS A 1 104 ? -0.979 6.062 -1.895 1.00 95.00 104 LYS A CA 1
ATOM 854 C C . LYS A 1 104 ? -1.824 6.553 -0.730 1.00 95.00 104 LYS A C 1
ATOM 856 O O . LYS A 1 104 ? -2.980 6.169 -0.572 1.00 95.00 104 LYS A O 1
ATOM 861 N N . ASN A 1 105 ? -1.231 7.395 0.103 1.00 95.56 105 ASN A N 1
ATOM 862 C CA . ASN A 1 105 ? -1.925 8.142 1.136 1.00 95.56 105 ASN A CA 1
ATOM 863 C C . ASN A 1 105 ? -2.440 9.457 0.541 1.00 95.56 105 ASN A C 1
ATOM 865 O O . ASN A 1 105 ? -1.651 10.320 0.159 1.00 95.56 105 ASN A O 1
ATOM 869 N N . GLU A 1 106 ? -3.753 9.638 0.504 1.00 94.38 106 GLU A N 1
ATOM 870 C CA . GLU A 1 106 ? -4.391 10.823 -0.080 1.00 94.38 106 GLU A CA 1
ATOM 871 C C . GLU A 1 106 ? -4.170 12.084 0.760 1.00 94.38 106 GLU A C 1
ATOM 873 O O . GLU A 1 106 ? -4.097 13.181 0.220 1.00 94.38 106 GLU A O 1
ATOM 878 N N . SER A 1 107 ? -4.048 11.939 2.081 1.00 91.56 107 SER A N 1
ATOM 879 C CA . SER A 1 107 ? -3.869 13.069 3.000 1.00 91.56 107 SER A CA 1
ATOM 880 C C . SER A 1 107 ? -2.482 13.706 2.889 1.00 91.56 107 SER A C 1
ATOM 882 O O . SER A 1 107 ? -2.330 14.896 3.136 1.00 91.56 107 SER A O 1
ATOM 884 N N . THR A 1 108 ? -1.464 12.920 2.538 1.00 94.69 108 THR A N 1
ATOM 885 C CA . THR A 1 108 ? -0.065 13.373 2.457 1.00 94.69 108 THR A CA 1
ATOM 886 C C . THR A 1 108 ? 0.496 13.376 1.038 1.00 94.69 108 THR A C 1
ATOM 888 O O . THR A 1 108 ? 1.587 13.897 0.826 1.00 94.69 108 THR A O 1
ATOM 891 N N . GLY A 1 109 ? -0.196 12.755 0.080 1.00 94.88 109 GLY A N 1
ATOM 892 C CA . GLY A 1 109 ? 0.292 12.533 -1.282 1.00 94.88 109 GLY A CA 1
ATOM 893 C C . GLY A 1 109 ? 1.431 11.512 -1.391 1.00 94.88 109 GLY A C 1
ATOM 894 O O . GLY A 1 109 ? 1.981 11.340 -2.476 1.00 94.88 109 GLY A O 1
ATOM 895 N N . LYS A 1 110 ? 1.802 10.842 -0.292 1.00 96.56 110 LYS A N 1
ATOM 896 C CA . LYS A 1 110 ? 2.950 9.929 -0.232 1.00 96.56 110 LYS A CA 1
ATOM 897 C C . LYS A 1 110 ? 2.570 8.490 -0.555 1.00 96.56 110 LYS A C 1
ATOM 899 O O . LYS A 1 110 ? 1.490 8.026 -0.194 1.00 96.56 110 LYS A O 1
ATOM 904 N N . TYR A 1 111 ? 3.503 7.760 -1.150 1.00 95.50 111 TYR A N 1
ATOM 905 C CA . TYR A 1 111 ? 3.370 6.341 -1.458 1.00 95.50 111 TYR A CA 1
ATOM 906 C C . TYR A 1 111 ? 3.958 5.491 -0.343 1.00 95.50 111 TYR A C 1
ATOM 908 O O . TYR A 1 111 ? 5.037 5.777 0.181 1.00 95.50 111 TYR A O 1
ATOM 916 N N . PHE A 1 112 ? 3.258 4.421 0.003 1.00 92.88 112 PHE A N 1
ATOM 917 C CA . PHE A 1 112 ? 3.797 3.408 0.892 1.00 92.88 112 PHE A CA 1
ATOM 918 C C . PHE A 1 112 ? 4.847 2.579 0.149 1.00 92.88 112 PHE A C 1
ATOM 920 O O . PHE A 1 112 ? 4.597 2.097 -0.957 1.00 92.88 112 PHE A O 1
ATOM 927 N N . SER A 1 113 ? 6.015 2.400 0.767 1.00 92.44 113 SER A N 1
ATOM 928 C CA . SER A 1 113 ? 7.042 1.497 0.265 1.00 92.44 113 SER A CA 1
ATOM 929 C C . SER A 1 113 ? 7.671 0.649 1.370 1.00 92.44 113 SER A C 1
ATOM 931 O O . SER A 1 113 ? 7.752 1.040 2.538 1.00 92.44 113 SER A O 1
ATOM 933 N N . TYR A 1 114 ? 8.106 -0.551 0.995 1.00 89.88 114 TYR A N 1
ATOM 934 C CA . TYR A 1 114 ? 8.753 -1.525 1.865 1.00 89.88 114 TYR A CA 1
ATOM 935 C C . TYR A 1 114 ? 10.113 -1.949 1.287 1.00 89.88 114 TYR A C 1
ATOM 937 O O . TYR A 1 114 ? 10.261 -3.056 0.759 1.00 89.88 114 TYR A O 1
ATOM 945 N N . PRO A 1 115 ? 11.129 -1.071 1.341 1.00 87.19 115 PRO A N 1
ATOM 946 C CA . PRO A 1 115 ? 12.472 -1.396 0.885 1.00 87.19 115 PRO A CA 1
ATOM 947 C C . PRO A 1 115 ? 13.071 -2.590 1.655 1.00 87.19 115 PRO A C 1
ATOM 949 O O . PRO A 1 115 ? 13.036 -2.615 2.895 1.00 87.19 115 PRO A O 1
ATOM 952 N N . PRO A 1 116 ? 13.696 -3.559 0.956 1.00 78.44 116 PRO A N 1
ATOM 953 C CA . PRO A 1 116 ? 14.339 -4.708 1.586 1.00 78.44 116 PRO A CA 1
ATOM 954 C C . PRO A 1 116 ? 15.337 -4.298 2.677 1.00 78.44 116 PRO A C 1
ATOM 956 O O . PRO A 1 116 ? 16.219 -3.469 2.455 1.00 78.44 116 PRO A O 1
ATOM 959 N N . GLY A 1 117 ? 15.186 -4.870 3.875 1.00 78.06 117 GLY A N 1
ATOM 960 C CA . GLY A 1 117 ? 16.074 -4.625 5.020 1.00 78.06 117 GLY A CA 1
ATOM 961 C C . GLY A 1 117 ? 15.959 -3.240 5.672 1.00 78.06 117 GLY A C 1
ATOM 962 O O . GLY A 1 117 ? 16.644 -2.988 6.656 1.00 78.06 117 GLY A O 1
ATOM 963 N N . LYS A 1 118 ? 15.101 -2.346 5.162 1.00 83.56 118 LYS A N 1
ATOM 964 C CA . LYS A 1 118 ? 14.933 -0.974 5.682 1.00 83.56 118 LYS A CA 1
ATOM 965 C C . LYS A 1 118 ? 13.574 -0.727 6.342 1.00 83.56 118 LYS A C 1
ATOM 967 O O . LYS A 1 118 ? 13.384 0.323 6.955 1.00 83.56 118 LYS A O 1
ATOM 972 N N . GLY A 1 119 ? 12.658 -1.691 6.239 1.00 83.31 119 GLY A N 1
ATOM 973 C CA . GLY A 1 119 ? 11.309 -1.597 6.790 1.00 83.31 119 GLY A CA 1
ATOM 974 C C . GLY A 1 119 ? 10.443 -0.592 6.034 1.00 83.31 119 GLY A C 1
ATOM 975 O O . GLY A 1 119 ? 10.708 -0.274 4.879 1.00 83.31 119 GLY A O 1
ATOM 976 N N . VAL A 1 120 ? 9.399 -0.100 6.697 1.00 86.94 120 VAL A N 1
ATOM 977 C CA . VAL A 1 120 ? 8.426 0.816 6.093 1.00 86.94 120 VAL A CA 1
ATOM 978 C C . VAL A 1 120 ? 9.013 2.197 5.825 1.00 86.94 120 VAL A C 1
ATOM 980 O O . VAL A 1 120 ? 9.688 2.780 6.679 1.00 86.94 120 VAL A O 1
ATOM 983 N N . LYS A 1 121 ? 8.691 2.744 4.650 1.00 91.88 121 LYS A N 1
ATOM 984 C CA . LYS A 1 121 ? 8.926 4.134 4.265 1.00 91.88 121 LYS A CA 1
ATOM 985 C C . LYS A 1 121 ? 7.673 4.730 3.620 1.00 91.88 121 LYS A C 1
ATOM 987 O O . LYS A 1 121 ? 6.911 4.038 2.955 1.00 91.88 121 LYS A O 1
ATOM 992 N N . MET A 1 122 ? 7.500 6.035 3.811 1.00 94.00 122 MET A N 1
ATOM 993 C CA . MET A 1 122 ? 6.525 6.852 3.088 1.00 94.00 122 MET A CA 1
ATOM 994 C C . MET A 1 122 ? 7.298 7.755 2.130 1.00 94.00 122 MET A C 1
ATOM 996 O O . MET A 1 122 ? 8.053 8.617 2.583 1.00 94.00 122 MET A O 1
ATOM 1000 N N . ARG A 1 123 ? 7.141 7.524 0.829 1.00 95.81 123 ARG A N 1
ATOM 1001 C CA . ARG A 1 123 ? 7.912 8.153 -0.248 1.00 95.81 123 ARG A CA 1
ATOM 1002 C C . ARG A 1 123 ? 7.132 9.282 -0.897 1.00 95.81 123 ARG A C 1
ATOM 1004 O O . ARG A 1 123 ? 5.912 9.185 -1.015 1.00 95.81 123 ARG A O 1
ATOM 1011 N N . SER A 1 124 ? 7.808 10.347 -1.301 1.00 96.81 124 SER A N 1
ATOM 1012 C CA . SER A 1 124 ? 7.158 11.433 -2.038 1.00 96.81 124 SER A CA 1
ATOM 1013 C C . SER A 1 124 ? 6.736 10.993 -3.446 1.00 96.81 124 SER A C 1
ATOM 1015 O O . SER A 1 124 ? 7.121 9.921 -3.922 1.00 96.81 124 SER A O 1
ATOM 1017 N N . GLN A 1 125 ? 5.932 11.826 -4.111 1.00 95.50 125 GLN A N 1
ATOM 1018 C CA . GLN A 1 125 ? 5.565 11.618 -5.512 1.00 95.50 125 GLN A CA 1
ATOM 1019 C C . GLN A 1 125 ? 6.813 11.623 -6.404 1.00 95.50 125 GLN A C 1
ATOM 1021 O O . GLN A 1 125 ? 6.951 10.746 -7.243 1.00 95.50 125 GLN A O 1
ATOM 1026 N N . GLU A 1 126 ? 7.767 12.526 -6.168 1.00 96.75 126 GLU A N 1
ATOM 1027 C CA . GLU A 1 126 ? 9.007 12.614 -6.946 1.00 96.75 126 GLU A CA 1
ATOM 1028 C C . GLU A 1 126 ? 9.875 11.358 -6.785 1.00 96.75 126 GLU A C 1
ATOM 1030 O O . GLU A 1 126 ? 10.433 10.856 -7.761 1.00 96.75 126 GLU A O 1
ATOM 1035 N N . GLU A 1 127 ? 9.979 10.817 -5.564 1.00 96.38 127 GLU A N 1
ATOM 1036 C CA . GLU A 1 127 ? 10.694 9.558 -5.317 1.00 96.38 127 GLU A CA 1
ATOM 1037 C C . GLU A 1 127 ? 10.020 8.375 -6.026 1.00 96.38 127 GLU A C 1
ATOM 1039 O O . GLU A 1 127 ? 10.707 7.505 -6.570 1.00 96.38 127 GLU A O 1
ATOM 1044 N N . PHE A 1 128 ? 8.685 8.339 -6.023 1.00 95.38 128 PHE A N 1
ATOM 1045 C CA . PHE A 1 128 ? 7.902 7.333 -6.736 1.00 95.38 128 PHE A CA 1
ATOM 1046 C C . PHE A 1 128 ? 8.089 7.457 -8.256 1.00 95.38 128 PHE A C 1
ATOM 1048 O O . PHE A 1 128 ? 8.472 6.485 -8.908 1.00 95.38 128 PHE A O 1
ATOM 1055 N N . ASP A 1 129 ? 7.928 8.653 -8.817 1.00 94.75 129 ASP A N 1
ATOM 1056 C CA . ASP A 1 129 ? 8.076 8.913 -10.251 1.00 94.75 129 ASP A CA 1
ATOM 1057 C C . ASP A 1 129 ? 9.489 8.582 -10.737 1.00 94.75 129 ASP A C 1
ATOM 1059 O O . ASP A 1 129 ? 9.660 7.958 -11.784 1.00 94.75 129 ASP A O 1
ATOM 1063 N N . ALA A 1 130 ? 10.519 8.911 -9.952 1.00 94.38 130 ALA A N 1
ATOM 1064 C CA . ALA A 1 130 ? 11.894 8.528 -10.253 1.00 94.38 130 ALA A CA 1
ATOM 1065 C C . ALA A 1 130 ? 12.083 7.001 -10.275 1.00 94.38 130 ALA A C 1
ATOM 1067 O O . ALA A 1 130 ? 12.840 6.480 -11.101 1.00 94.38 130 ALA A O 1
ATOM 1068 N N . MET A 1 131 ? 11.388 6.268 -9.397 1.00 93.31 131 MET A N 1
ATOM 1069 C CA . MET A 1 131 ? 11.430 4.806 -9.367 1.00 93.31 131 MET A CA 1
ATOM 1070 C C . MET A 1 131 ? 10.765 4.192 -10.607 1.00 93.31 131 MET A C 1
ATOM 1072 O O . MET A 1 131 ? 11.309 3.249 -11.185 1.00 93.31 131 MET A O 1
ATOM 1076 N N . PHE A 1 132 ? 9.642 4.757 -11.054 1.00 92.00 132 PHE A N 1
ATOM 1077 C CA . PHE A 1 132 ? 8.854 4.269 -12.192 1.00 92.00 132 PHE A CA 1
ATOM 1078 C C . PHE A 1 132 ? 9.144 4.989 -13.521 1.00 92.00 132 PHE A C 1
ATOM 1080 O O . PHE A 1 132 ? 8.469 4.739 -14.523 1.00 92.00 132 PHE A O 1
ATOM 1087 N N . ALA A 1 133 ? 10.174 5.836 -13.571 1.00 92.44 133 ALA A N 1
ATOM 1088 C CA . ALA A 1 133 ? 10.556 6.578 -14.765 1.00 92.44 133 ALA A CA 1
ATOM 1089 C C . ALA A 1 133 ? 10.861 5.647 -15.949 1.00 92.44 133 ALA A C 1
ATOM 1091 O O . ALA A 1 133 ? 11.501 4.599 -15.800 1.00 92.44 133 ALA A O 1
ATOM 1092 N N . ARG A 1 134 ? 10.455 6.068 -17.150 1.00 89.44 134 ARG A N 1
ATOM 1093 C CA . ARG A 1 134 ? 10.714 5.357 -18.409 1.00 89.44 134 ARG A CA 1
ATOM 1094 C C . ARG A 1 134 ? 11.757 6.081 -19.257 1.00 89.44 134 ARG A C 1
ATOM 1096 O O . ARG A 1 134 ? 11.911 7.296 -19.154 1.00 89.44 134 ARG A O 1
ATOM 1103 N N . ASN A 1 135 ? 12.527 5.327 -20.034 1.00 90.25 135 ASN A N 1
ATOM 1104 C CA . ASN A 1 135 ? 13.435 5.864 -21.043 1.00 90.25 135 ASN A CA 1
ATOM 1105 C C . ASN A 1 135 ? 12.669 6.235 -22.328 1.00 90.25 135 A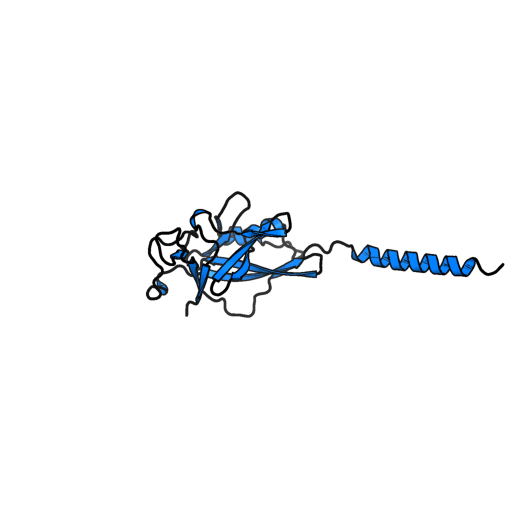SN A C 1
ATOM 1107 O O . ASN A 1 135 ? 11.461 6.020 -22.423 1.00 90.25 135 ASN A O 1
ATOM 1111 N N . GLU A 1 136 ? 13.380 6.780 -23.313 1.00 89.19 136 GLU A N 1
ATOM 1112 C CA . GLU A 1 136 ? 12.810 7.202 -24.604 1.00 89.19 136 GLU A CA 1
ATOM 1113 C C . GLU A 1 136 ? 12.196 6.035 -25.397 1.00 89.19 136 GLU A C 1
ATOM 1115 O O . GLU A 1 136 ? 11.247 6.223 -26.149 1.00 89.19 136 GLU A O 1
ATOM 1120 N N . GLU A 1 137 ? 12.662 4.805 -25.160 1.00 87.06 137 GLU A N 1
ATOM 1121 C CA . GLU A 1 137 ? 12.106 3.575 -25.743 1.00 87.06 137 GLU A CA 1
ATOM 1122 C C . GLU A 1 137 ? 10.835 3.079 -25.021 1.00 87.06 137 GLU A C 1
ATOM 1124 O O . GLU A 1 137 ? 10.330 1.996 -25.317 1.00 87.06 137 GLU A O 1
ATOM 1129 N N . GLY A 1 138 ? 10.345 3.813 -24.015 1.00 82.19 138 GLY A N 1
ATOM 1130 C CA . GLY A 1 138 ? 9.179 3.438 -23.213 1.00 82.19 138 GLY A CA 1
ATOM 1131 C C . GLY A 1 138 ? 9.432 2.322 -22.191 1.00 82.19 138 GLY A C 1
ATOM 1132 O O . GLY A 1 138 ? 8.488 1.846 -21.559 1.00 82.19 138 GLY A O 1
ATOM 1133 N N . LYS A 1 139 ? 10.688 1.909 -21.981 1.00 83.19 139 LYS A N 1
ATOM 1134 C CA . LYS A 1 139 ? 11.080 0.900 -20.984 1.00 83.19 139 LYS A CA 1
ATOM 1135 C C . LYS A 1 139 ? 11.353 1.551 -19.633 1.00 83.19 139 LYS A C 1
ATOM 1137 O O . LYS A 1 139 ? 11.890 2.653 -19.567 1.00 83.19 139 LYS A O 1
ATOM 1142 N N . TYR A 1 140 ? 11.044 0.856 -18.541 1.00 87.38 140 TYR A N 1
ATOM 1143 C CA . TYR A 1 140 ? 11.404 1.320 -17.198 1.00 87.38 140 TYR A CA 1
ATOM 1144 C C . TYR A 1 140 ? 12.924 1.458 -17.047 1.00 87.38 140 TYR A C 1
ATOM 1146 O O . TYR A 1 140 ? 13.675 0.550 -17.404 1.00 87.38 140 TYR A O 1
ATOM 1154 N N . LYS A 1 141 ? 13.370 2.595 -16.499 1.00 90.56 141 LYS A N 1
ATOM 1155 C CA . LYS A 1 141 ? 14.789 2.862 -16.213 1.00 90.56 141 LYS A CA 1
ATOM 1156 C C . LYS A 1 141 ? 15.312 1.974 -15.081 1.00 90.56 141 LYS A C 1
ATOM 1158 O O . LYS A 1 141 ? 16.471 1.569 -15.102 1.00 90.56 141 LYS A O 1
ATOM 1163 N N . ASN A 1 142 ? 14.467 1.672 -14.094 1.00 88.62 142 ASN A N 1
ATOM 1164 C CA . ASN A 1 142 ? 14.801 0.796 -12.973 1.00 88.62 142 ASN A CA 1
ATOM 1165 C C . ASN A 1 142 ? 14.383 -0.654 -13.235 1.00 88.62 142 ASN A C 1
ATOM 1167 O O . ASN A 1 142 ? 13.439 -0.932 -13.973 1.00 88.62 142 ASN A O 1
ATOM 1171 N N . SER A 1 143 ? 15.073 -1.594 -12.584 1.00 86.50 143 SER A N 1
ATOM 1172 C CA . SER A 1 143 ? 14.673 -3.000 -12.592 1.00 86.50 143 SER A CA 1
ATOM 1173 C C . SER A 1 143 ? 13.375 -3.210 -11.810 1.00 86.50 143 SER A C 1
ATOM 1175 O O . SER A 1 143 ? 13.091 -2.506 -10.840 1.00 86.50 143 SER A O 1
ATOM 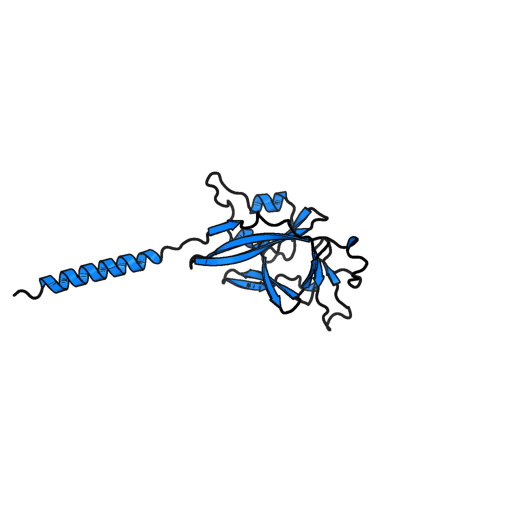1177 N N . VAL A 1 144 ? 12.614 -4.242 -12.187 1.00 82.56 144 VAL A N 1
ATOM 1178 C CA . VAL A 1 144 ? 11.399 -4.652 -11.459 1.00 82.56 144 VAL A CA 1
ATOM 1179 C C . VAL A 1 144 ? 11.700 -4.951 -9.992 1.00 82.56 144 VAL A C 1
ATOM 1181 O O . VAL A 1 144 ? 10.924 -4.587 -9.119 1.00 82.56 144 VAL A O 1
ATOM 1184 N N . GLU A 1 145 ? 12.872 -5.519 -9.706 1.00 82.19 145 GLU A N 1
ATOM 1185 C CA . GLU A 1 145 ? 13.318 -5.788 -8.337 1.00 82.19 145 GLU A CA 1
ATOM 1186 C C . GLU A 1 145 ? 13.422 -4.534 -7.468 1.00 82.19 145 GLU A C 1
ATOM 1188 O O . GLU A 1 145 ? 13.079 -4.584 -6.290 1.00 82.19 145 GLU A O 1
ATOM 1193 N N . LYS A 1 146 ? 13.867 -3.406 -8.037 1.00 85.94 146 LYS A N 1
ATOM 1194 C CA . LYS A 1 146 ? 13.868 -2.122 -7.326 1.00 85.94 146 LYS A CA 1
ATOM 1195 C C . LYS A 1 146 ? 12.449 -1.602 -7.134 1.00 85.94 146 LYS A C 1
ATOM 1197 O O . LYS A 1 146 ? 12.119 -1.112 -6.062 1.00 85.94 146 LYS A O 1
ATOM 1202 N N . MET A 1 147 ? 11.603 -1.758 -8.151 1.00 88.88 147 MET A N 1
ATOM 1203 C CA . MET A 1 147 ? 10.203 -1.339 -8.091 1.00 88.88 147 MET A CA 1
ATOM 1204 C C . MET A 1 147 ? 9.384 -2.158 -7.082 1.00 88.88 147 MET A C 1
ATOM 1206 O O . MET A 1 147 ? 8.418 -1.628 -6.541 1.00 88.88 147 MET A O 1
ATOM 1210 N N . TYR A 1 148 ? 9.777 -3.400 -6.756 1.00 87.81 148 TYR A N 1
ATOM 1211 C CA . TYR A 1 148 ? 9.061 -4.243 -5.787 1.00 87.81 148 TYR A CA 1
ATOM 1212 C C . TYR A 1 148 ? 8.913 -3.627 -4.394 1.00 87.81 148 TYR A C 1
ATOM 1214 O O . TYR A 1 148 ? 8.016 -4.045 -3.666 1.00 87.81 148 TYR A O 1
ATOM 1222 N N . GLU A 1 149 ? 9.699 -2.607 -4.026 1.00 90.00 149 GLU A N 1
ATOM 1223 C CA . GLU A 1 149 ? 9.443 -1.884 -2.776 1.00 90.00 149 GLU A CA 1
ATOM 1224 C C . GLU A 1 149 ? 8.072 -1.180 -2.758 1.00 90.00 149 GLU A C 1
ATOM 1226 O O . GLU A 1 149 ? 7.548 -0.940 -1.679 1.00 90.00 149 GLU A O 1
ATOM 1231 N N . PHE A 1 150 ? 7.464 -0.897 -3.914 1.00 92.38 150 PHE A N 1
ATOM 1232 C CA . PHE A 1 150 ? 6.141 -0.266 -4.044 1.00 92.38 150 PHE A CA 1
ATOM 1233 C C . PHE A 1 150 ? 5.034 -1.220 -4.513 1.00 92.38 150 PHE A C 1
ATOM 1235 O O . PHE A 1 150 ? 3.874 -0.818 -4.589 1.00 92.38 150 PHE A O 1
ATOM 1242 N N . LEU A 1 151 ? 5.377 -2.454 -4.891 1.00 89.94 151 LEU A N 1
ATOM 1243 C CA . LEU A 1 151 ? 4.459 -3.374 -5.560 1.00 89.94 151 LEU A CA 1
ATOM 1244 C C . LEU A 1 151 ? 4.013 -4.472 -4.603 1.00 89.94 151 LEU A C 1
ATOM 1246 O O . LEU A 1 151 ? 4.741 -5.430 -4.348 1.00 89.94 151 LEU A O 1
ATOM 1250 N N . PHE A 1 152 ? 2.778 -4.363 -4.124 1.00 88.69 152 PHE A N 1
ATOM 1251 C CA . PHE A 1 152 ? 2.237 -5.268 -3.117 1.00 88.69 152 PHE A CA 1
ATOM 1252 C C . PHE A 1 152 ? 1.250 -6.259 -3.722 1.00 88.69 152 PHE A C 1
ATOM 1254 O O . PHE A 1 152 ? 0.210 -5.870 -4.242 1.00 88.69 152 PHE A O 1
ATOM 1261 N N . ALA A 1 153 ? 1.536 -7.552 -3.630 1.00 87.69 153 ALA A N 1
ATOM 1262 C CA . ALA A 1 153 ? 0.614 -8.611 -4.014 1.00 87.69 153 ALA A CA 1
ATOM 1263 C C . ALA A 1 153 ? -0.433 -8.818 -2.899 1.00 87.69 153 ALA A C 1
ATOM 1265 O O . ALA A 1 153 ? -0.066 -9.248 -1.797 1.00 87.69 153 ALA A O 1
ATOM 1266 N N . PRO A 1 154 ? -1.726 -8.526 -3.137 1.00 85.44 154 PRO A N 1
ATOM 1267 C CA . PRO A 1 154 ? -2.761 -8.737 -2.136 1.00 85.44 154 PRO A CA 1
ATOM 1268 C C . PRO A 1 154 ? -3.165 -10.214 -2.064 1.00 85.44 154 PRO A C 1
ATOM 1270 O O . PRO A 1 154 ? -3.316 -10.887 -3.083 1.00 85.44 154 PRO A O 1
ATOM 1273 N N . GLN A 1 155 ? -3.410 -10.705 -0.852 1.00 85.44 155 GLN A N 1
ATOM 1274 C CA . GLN A 1 155 ? -4.017 -12.005 -0.580 1.00 85.44 155 GLN A CA 1
ATOM 1275 C C . GLN A 1 155 ? -5.270 -11.807 0.269 1.00 85.44 155 GLN A C 1
ATOM 1277 O O . GLN A 1 155 ? -5.196 -11.244 1.360 1.00 85.44 155 GLN A O 1
ATOM 1282 N N . VAL A 1 156 ? -6.417 -12.277 -0.221 1.00 81.50 156 VAL A N 1
ATOM 1283 C CA . VAL A 1 156 ? -7.688 -12.201 0.511 1.00 81.50 156 VAL A CA 1
ATOM 1284 C C . VAL A 1 156 ? -7.766 -13.348 1.522 1.00 81.50 156 VAL A C 1
ATOM 1286 O O . VAL A 1 156 ? -7.499 -14.505 1.193 1.00 81.50 156 VAL A O 1
ATOM 1289 N N . LYS A 1 157 ? -8.120 -13.017 2.764 1.00 76.94 157 LYS A N 1
ATOM 1290 C CA . LYS A 1 157 ? -8.244 -13.917 3.917 1.00 76.94 157 LYS A CA 1
ATOM 1291 C C . LYS A 1 157 ? -9.578 -13.640 4.619 1.00 76.94 157 LYS A C 1
A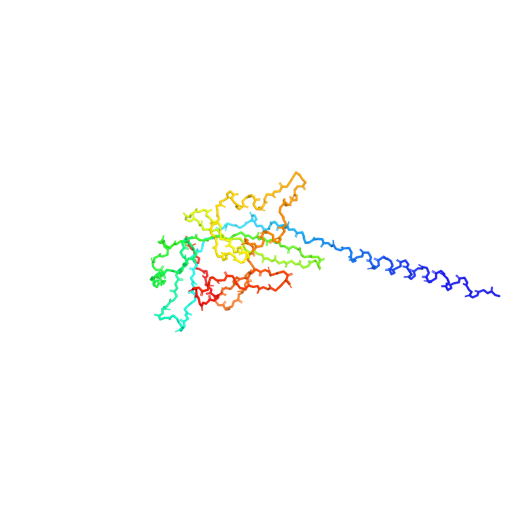TOM 1293 O O . LYS A 1 157 ? -9.642 -12.911 5.607 1.00 76.94 157 LYS A O 1
ATOM 1298 N N . GLY A 1 158 ? -10.665 -14.187 4.073 1.00 80.88 158 GLY A N 1
ATOM 1299 C CA . GLY A 1 158 ? -12.021 -13.850 4.520 1.00 80.88 158 GLY A CA 1
ATOM 1300 C C . GLY A 1 158 ? -12.313 -12.363 4.294 1.00 80.88 158 GLY A C 1
ATOM 1301 O O . GLY A 1 158 ? -12.146 -11.872 3.183 1.00 80.88 158 GLY A O 1
ATOM 1302 N N . ASN A 1 159 ? -12.678 -11.641 5.357 1.00 77.38 159 ASN A N 1
ATOM 1303 C CA . ASN A 1 159 ? -12.958 -10.196 5.314 1.00 77.38 159 ASN A CA 1
ATOM 1304 C C . ASN A 1 159 ? -11.701 -9.309 5.400 1.00 77.38 159 ASN A C 1
ATOM 1306 O O . ASN A 1 159 ? -11.812 -8.088 5.503 1.00 77.38 159 ASN A O 1
ATOM 1310 N N . TYR A 1 160 ? -10.511 -9.910 5.391 1.00 83.19 160 TYR A N 1
ATOM 1311 C CA . TYR A 1 160 ? -9.239 -9.212 5.526 1.00 83.19 160 TYR A CA 1
ATOM 1312 C C . TYR A 1 160 ? -8.343 -9.436 4.308 1.00 83.19 160 TYR A C 1
ATOM 1314 O O . TYR A 1 160 ? -8.522 -10.359 3.514 1.00 83.19 160 TYR A O 1
ATOM 1322 N N . ILE A 1 161 ? -7.347 -8.573 4.179 1.00 83.62 161 ILE A N 1
ATOM 1323 C CA . ILE A 1 161 ? -6.314 -8.576 3.157 1.00 83.62 161 ILE A CA 1
ATOM 1324 C C . ILE A 1 161 ? -4.964 -8.634 3.858 1.00 83.62 161 ILE A C 1
ATOM 1326 O O . ILE A 1 161 ? -4.731 -7.992 4.882 1.00 83.62 161 ILE A O 1
ATOM 1330 N N . GLN A 1 162 ? -4.066 -9.406 3.271 1.00 85.38 162 GLN A N 1
ATOM 1331 C CA . GLN A 1 162 ? -2.659 -9.444 3.615 1.00 85.38 162 GLN A CA 1
ATOM 1332 C C . GLN A 1 162 ? -1.847 -8.997 2.401 1.00 85.38 162 GLN A C 1
ATOM 1334 O O . GLN A 1 162 ? -2.100 -9.450 1.285 1.00 85.38 162 GLN A O 1
ATOM 1339 N N . LEU A 1 163 ? -0.863 -8.121 2.608 1.00 85.25 163 LEU A N 1
ATOM 1340 C CA . LEU A 1 163 ? 0.058 -7.702 1.551 1.00 85.25 163 LEU A CA 1
ATOM 1341 C C . LEU A 1 163 ? 1.347 -8.508 1.619 1.00 85.25 163 LEU A C 1
ATOM 1343 O O . LEU A 1 163 ? 1.928 -8.694 2.695 1.00 85.25 163 LEU A O 1
ATOM 1347 N N . GLY A 1 164 ? 1.807 -8.942 0.452 1.00 83.31 164 GLY A N 1
ATOM 1348 C CA . GLY A 1 164 ? 3.131 -9.510 0.271 1.00 83.31 164 GLY A CA 1
ATOM 1349 C C . GLY A 1 164 ? 3.941 -8.764 -0.782 1.00 83.31 164 GLY A C 1
ATOM 1350 O O . GLY A 1 164 ? 3.377 -8.119 -1.659 1.00 83.31 164 GLY A O 1
ATOM 1351 N N . ILE A 1 165 ? 5.261 -8.892 -0.713 1.00 77.44 165 ILE A N 1
ATOM 1352 C CA . ILE A 1 165 ? 6.174 -8.584 -1.820 1.00 77.44 165 ILE A CA 1
ATOM 1353 C C . ILE A 1 165 ? 6.910 -9.867 -2.215 1.00 77.44 165 ILE A C 1
ATOM 1355 O O . ILE A 1 165 ? 7.203 -10.688 -1.338 1.00 77.44 165 ILE A O 1
ATOM 1359 N N . PRO A 1 166 ? 7.233 -10.079 -3.495 1.00 67.88 166 PRO A N 1
ATOM 1360 C CA . PRO A 1 166 ? 8.103 -11.179 -3.885 1.00 67.88 166 PRO A CA 1
ATOM 1361 C C . PRO A 1 166 ? 9.518 -10.956 -3.329 1.00 67.88 166 PRO A C 1
ATOM 1363 O O . PRO A 1 166 ? 10.099 -9.881 -3.472 1.00 67.88 166 PRO A O 1
ATOM 1366 N N . ASN A 1 167 ? 10.092 -11.973 -2.689 1.00 67.00 167 ASN A N 1
ATOM 1367 C CA . ASN A 1 167 ? 11.513 -11.990 -2.349 1.00 67.00 167 ASN A CA 1
ATOM 1368 C C . ASN A 1 167 ? 12.360 -12.425 -3.563 1.00 67.00 167 ASN A C 1
ATOM 1370 O O . ASN A 1 167 ? 11.824 -12.761 -4.619 1.00 67.00 167 ASN A O 1
ATOM 1374 N N . ARG A 1 168 ? 13.692 -12.466 -3.410 1.00 58.09 168 ARG A N 1
ATOM 1375 C CA . ARG A 1 168 ? 14.621 -12.913 -4.473 1.00 58.09 168 ARG A CA 1
ATOM 1376 C C . ARG A 1 168 ? 14.365 -14.348 -4.968 1.00 58.09 168 ARG A C 1
ATOM 1378 O O . ARG A 1 168 ? 14.796 -14.694 -6.057 1.00 58.09 168 ARG A O 1
ATOM 1385 N N . GLU A 1 169 ? 13.653 -15.163 -4.191 1.00 57.28 169 GLU A N 1
ATOM 1386 C CA . GLU A 1 169 ? 13.250 -16.536 -4.533 1.00 57.28 169 GLU A CA 1
ATOM 1387 C C . GLU A 1 169 ? 11.813 -16.608 -5.090 1.00 57.28 169 GLU A C 1
ATOM 1389 O O . GLU A 1 169 ? 11.269 -17.694 -5.276 1.00 57.28 169 GLU A O 1
ATOM 1394 N N . GLY A 1 170 ? 11.151 -15.466 -5.302 1.00 59.03 170 GLY A N 1
ATOM 1395 C CA . GLY A 1 170 ? 9.762 -15.399 -5.758 1.00 59.03 170 GLY A CA 1
ATOM 1396 C C . GLY A 1 170 ? 8.715 -15.781 -4.704 1.00 59.03 170 GLY A C 1
ATOM 1397 O O . GLY A 1 170 ? 7.536 -15.901 -5.040 1.00 59.03 170 GLY A O 1
ATOM 1398 N N . LYS A 1 171 ? 9.101 -15.956 -3.432 1.00 64.81 171 LYS A N 1
ATOM 1399 C CA . LYS A 1 171 ? 8.172 -16.190 -2.315 1.00 64.81 171 LYS A CA 1
ATOM 1400 C C . LYS A 1 171 ? 7.565 -14.869 -1.850 1.00 64.81 171 LYS A C 1
ATOM 1402 O O . LYS A 1 171 ? 8.275 -13.880 -1.691 1.00 64.81 171 LYS A O 1
ATOM 1407 N N . ASN A 1 172 ? 6.264 -14.870 -1.563 1.00 66.50 172 ASN A N 1
ATOM 1408 C CA . ASN A 1 172 ? 5.572 -13.705 -1.013 1.00 66.50 172 ASN A CA 1
ATOM 1409 C C . ASN A 1 172 ? 5.953 -13.503 0.458 1.00 66.50 172 ASN A C 1
ATOM 1411 O O . ASN A 1 172 ? 5.453 -14.193 1.348 1.00 66.50 172 ASN A O 1
ATOM 1415 N N . MET A 1 173 ? 6.841 -12.548 0.710 1.00 72.00 173 MET A N 1
ATOM 1416 C CA . MET A 1 173 ? 7.163 -12.073 2.046 1.00 72.00 173 MET A CA 1
ATOM 1417 C C . MET A 1 173 ? 6.107 -11.092 2.523 1.00 72.00 173 MET A C 1
ATOM 1419 O O . MET A 1 173 ? 5.773 -10.140 1.828 1.00 72.00 173 MET A O 1
ATOM 1423 N N . VAL A 1 174 ? 5.613 -11.304 3.736 1.00 72.12 174 VAL A N 1
ATOM 1424 C CA . VAL A 1 174 ? 4.633 -10.417 4.358 1.00 72.12 174 VAL A CA 1
ATOM 1425 C C . VAL A 1 174 ? 5.295 -9.098 4.743 1.00 72.12 174 VAL A C 1
ATOM 1427 O O . VAL A 1 174 ? 6.331 -9.104 5.405 1.00 72.12 174 VAL A O 1
ATOM 1430 N N . VAL A 1 175 ? 4.672 -7.981 4.369 1.00 69.12 175 VAL A N 1
ATOM 1431 C CA . VAL A 1 175 ? 5.222 -6.622 4.536 1.00 69.12 175 VAL A CA 1
ATOM 1432 C C . VAL A 1 175 ? 4.432 -5.766 5.521 1.00 69.12 175 VAL A C 1
ATOM 1434 O O . VAL A 1 175 ? 4.152 -4.592 5.294 1.00 69.12 175 VAL A O 1
ATOM 1437 N N . THR A 1 176 ? 4.048 -6.359 6.642 1.00 69.50 176 THR A N 1
ATOM 1438 C CA . THR A 1 176 ? 3.482 -5.604 7.762 1.00 69.50 176 THR A CA 1
ATOM 1439 C C . THR A 1 176 ? 4.587 -5.258 8.751 1.00 69.50 176 THR A C 1
ATOM 1441 O O . THR A 1 176 ? 5.379 -6.148 9.085 1.00 69.50 176 THR A O 1
ATOM 1444 N N . PRO A 1 177 ? 4.651 -4.013 9.258 1.00 67.69 177 PRO A N 1
ATOM 1445 C CA . PRO A 1 177 ? 5.606 -3.668 10.296 1.00 67.69 177 PRO A CA 1
ATOM 1446 C C . PRO A 1 177 ? 5.538 -4.641 11.481 1.00 67.69 177 PRO A C 1
ATOM 1448 O O . PRO A 1 177 ? 4.436 -5.021 11.886 1.00 67.69 177 PRO A O 1
ATOM 1451 N N . PRO A 1 178 ? 6.673 -4.999 12.108 1.00 68.75 178 PRO A N 1
ATOM 1452 C CA . PRO A 1 178 ? 6.682 -5.912 13.254 1.00 68.75 178 PRO A CA 1
ATOM 1453 C C . PRO A 1 178 ? 5.768 -5.452 14.400 1.00 68.75 178 PRO A C 1
ATOM 1455 O O . PRO A 1 178 ? 5.151 -6.271 15.081 1.00 68.75 178 PRO A O 1
ATOM 1458 N N . TYR A 1 179 ? 5.630 -4.134 14.578 1.00 70.62 179 TYR A N 1
ATOM 1459 C CA . TYR A 1 179 ? 4.796 -3.537 15.618 1.00 70.62 179 TYR A CA 1
ATOM 1460 C C . TYR A 1 179 ? 3.285 -3.661 15.359 1.00 70.62 179 TYR A C 1
ATOM 1462 O O . TYR A 1 179 ? 2.517 -3.495 16.302 1.00 70.62 179 TYR A O 1
ATOM 1470 N N . TRP A 1 180 ? 2.837 -4.003 14.142 1.00 72.12 180 TRP A N 1
ATOM 1471 C CA . TRP A 1 180 ? 1.422 -4.304 13.884 1.00 72.12 180 TRP A CA 1
ATOM 1472 C C . TRP A 1 180 ? 0.981 -5.618 14.520 1.00 72.12 180 TRP A C 1
ATOM 1474 O O . TRP A 1 180 ? -0.216 -5.785 14.698 1.00 72.12 180 TRP A O 1
ATOM 1484 N N . ARG A 1 181 ? 1.912 -6.540 14.840 1.00 71.56 181 ARG A N 1
ATOM 1485 C CA . ARG A 1 181 ? 1.737 -7.922 15.368 1.00 71.56 181 ARG A CA 1
ATOM 1486 C C . ARG A 1 181 ? 0.562 -8.745 14.790 1.00 71.56 181 ARG A C 1
ATOM 1488 O O . ARG A 1 181 ? 0.275 -9.835 15.271 1.00 71.56 181 ARG A O 1
ATOM 1495 N N . THR A 1 182 ? -0.076 -8.269 13.731 1.00 73.75 182 THR A N 1
ATOM 1496 C CA . THR A 1 182 ? -0.961 -8.962 12.802 1.00 73.75 182 THR A CA 1
ATOM 1497 C C . THR A 1 182 ? -0.519 -8.606 11.387 1.00 73.75 182 THR A C 1
ATOM 1499 O O . THR A 1 182 ? 0.156 -7.602 11.153 1.00 73.75 182 THR A O 1
ATOM 1502 N N . ARG A 1 183 ? -0.882 -9.471 10.447 1.00 78.19 183 ARG A N 1
ATOM 1503 C CA . ARG A 1 183 ? -0.525 -9.375 9.029 1.00 78.19 183 ARG A CA 1
ATOM 1504 C C . ARG A 1 183 ? -1.714 -8.958 8.160 1.00 78.19 183 ARG A C 1
ATOM 1506 O O . ARG A 1 183 ? -1.572 -8.825 6.949 1.00 78.19 183 ARG A O 1
ATOM 1513 N N . GLU A 1 184 ? -2.875 -8.805 8.789 1.00 84.00 184 GLU A N 1
ATOM 1514 C CA . GLU A 1 184 ? -4.185 -8.726 8.158 1.00 84.00 184 GLU A CA 1
ATOM 1515 C C . GLU A 1 184 ? -4.849 -7.383 8.471 1.00 84.00 184 GLU A C 1
ATOM 1517 O O . GLU A 1 184 ? -4.863 -6.929 9.619 1.00 84.00 184 GLU A O 1
ATOM 1522 N N . PHE A 1 185 ? -5.434 -6.762 7.453 1.00 84.12 185 PHE A N 1
ATOM 1523 C CA . PHE A 1 185 ? -6.217 -5.537 7.574 1.00 84.12 185 PHE A CA 1
ATOM 1524 C C . PHE A 1 185 ? -7.385 -5.566 6.589 1.00 84.12 185 PHE A C 1
ATOM 1526 O O . PHE A 1 185 ? -7.330 -6.246 5.571 1.00 84.12 185 PHE A O 1
ATOM 1533 N N . LYS A 1 186 ? -8.465 -4.852 6.883 1.00 86.94 186 LYS A N 1
ATOM 1534 C CA . LYS A 1 186 ? -9.606 -4.690 5.980 1.00 86.94 186 LYS A CA 1
ATOM 1535 C C . LYS A 1 186 ? -9.621 -3.288 5.388 1.00 86.94 186 LYS A C 1
ATOM 1537 O O . LYS A 1 186 ? -9.040 -2.353 5.942 1.00 86.94 186 LYS A O 1
ATOM 1542 N N . LEU A 1 187 ? -10.310 -3.168 4.264 1.00 85.81 187 LEU A N 1
ATOM 1543 C CA . LEU A 1 187 ? -10.542 -1.910 3.573 1.00 85.81 187 LEU A CA 1
ATOM 1544 C C . LEU A 1 187 ? -11.967 -1.464 3.859 1.00 85.81 187 LEU A C 1
ATOM 1546 O O . LEU A 1 187 ? -12.910 -2.192 3.555 1.00 85.81 187 LEU A O 1
ATOM 1550 N N . VAL A 1 188 ? -12.124 -0.276 4.429 1.00 83.69 188 VAL A N 1
ATOM 1551 C CA . VAL A 1 188 ? -13.438 0.339 4.617 1.00 83.69 188 VAL A CA 1
ATOM 1552 C C . VAL A 1 188 ? -13.594 1.420 3.558 1.00 83.69 188 VAL A C 1
ATOM 1554 O O . VAL A 1 188 ? -12.826 2.379 3.542 1.00 83.69 188 VAL A O 1
ATOM 1557 N N . LEU A 1 189 ? -14.543 1.236 2.639 1.00 83.69 189 LEU A N 1
ATOM 1558 C CA . LEU A 1 189 ? -14.797 2.181 1.552 1.00 83.69 189 LEU A CA 1
ATOM 1559 C C . LEU A 1 189 ? -15.277 3.525 2.115 1.00 83.69 189 LEU A C 1
ATOM 1561 O O . LEU A 1 189 ? -16.179 3.563 2.953 1.00 83.69 189 LEU A O 1
ATOM 1565 N N . VAL A 1 190 ? -14.688 4.613 1.628 1.00 79.75 190 VAL A N 1
ATOM 1566 C CA . VAL A 1 190 ? -15.166 5.977 1.875 1.00 79.75 190 VAL A CA 1
ATOM 1567 C C . VAL A 1 190 ? -16.180 6.316 0.783 1.00 79.75 190 VAL A C 1
ATOM 1569 O O . VAL A 1 190 ? -15.898 6.089 -0.397 1.00 79.75 190 VAL A O 1
ATOM 1572 N N . LYS A 1 191 ? -17.366 6.783 1.180 1.00 66.81 191 LYS A N 1
ATOM 1573 C CA . LYS A 1 191 ? -18.438 7.171 0.252 1.00 66.81 191 LYS A CA 1
ATOM 1574 C C . LYS A 1 191 ? -18.152 8.515 -0.411 1.00 66.81 191 LYS A C 1
ATOM 1576 O O . LYS A 1 191 ? -17.501 9.360 0.238 1.00 66.81 191 LYS A O 1
#

Foldseek 3Di:
DPDPPVVVVVVVVVVVVVVVVVVLPPQPDWDKDFDADDDDWFKWWKWQQDDPVDPAHIFTQAPQRDTDPHHDDPVCRVVGWIKTWGWIWIQHSVRDIAIWTQMATPVQRWTWFQPPPPAIDTHHPVRLCLQQPADPVRHGPDDVVSVQRRTWGWDDDPQWIFTFTQDPVGDTDTRRPVVSVDRIIHIHTDD

Sequence (191 aa):
MKKTKLTRRFLLTLIMIMSFSVNYGQIIKPVVTDVGGGLKQQKFVFVIKANEKFEKPERVVMNDWSPAKEAFNPEKMDEYPKWTFDNFMVYKADGSRVRHLIIKNESTGKYFSYPPGKGVKMRSQEEFDAMFARNEEGKYKNSVEKMYEFLFAPQVKGNYIQLGIPNREGKNMVVTPPYWRTREFKLVLVK